Protein AF-A0A0D2NBQ8-F1 (afdb_monomer)

Solvent-accessible surface area (backbone atoms only — not comparable to full-atom values): 12447 Å² total; per-residue (Å²): 107,65,70,57,53,42,52,54,60,69,74,38,93,72,83,54,67,72,59,51,50,56,45,48,51,37,40,42,94,81,50,89,90,50,52,71,66,54,30,51,45,35,39,53,41,46,40,77,38,35,83,78,45,25,66,58,54,43,52,53,51,51,36,49,73,74,60,81,37,71,74,61,50,78,68,48,62,64,65,36,31,51,51,42,37,53,74,47,38,46,75,52,45,54,82,48,44,67,59,50,44,52,34,47,68,38,88,50,64,75,51,16,45,52,32,48,54,47,56,34,53,56,66,44,39,83,96,62,76,83,50,78,78,46,44,67,54,50,54,57,51,58,56,36,60,71,46,93,47,66,69,49,22,51,55,42,51,56,31,51,39,50,27,42,65,74,48,48,82,46,91,58,38,65,62,53,53,51,58,45,59,74,33,60,76,42,90,50,65,68,55,21,52,48,40,50,52,40,54,51,53,38,32,73,74,36,67,87,60,47,58,70,72,58,57,50,53,62,75,77,103

Organism: Gossypium raimondii (NCBI:txid29730)

pLDDT: mean 91.63, std 7.77, range [55.56, 98.56]

Structure (mmCIF, N/CA/C/O backbone):
data_AF-A0A0D2NBQ8-F1
#
_entry.id   AF-A0A0D2NBQ8-F1
#
loop_
_atom_site.group_PDB
_atom_site.id
_atom_site.type_symbol
_atom_site.label_atom_id
_atom_site.label_alt_id
_atom_site.label_comp_id
_atom_site.label_asym_id
_atom_site.label_entity_id
_atom_site.label_seq_id
_atom_site.pdbx_PDB_ins_code
_atom_site.Cartn_x
_atom_site.Cartn_y
_atom_site.Cartn_z
_atom_site.occupancy
_atom_site.B_iso_or_equiv
_atom_site.auth_seq_id
_atom_site.auth_comp_id
_atom_site.auth_asym_id
_atom_site.auth_atom_id
_atom_site.pdbx_PDB_model_num
ATOM 1 N N . MET A 1 1 ? -25.231 -5.922 17.481 1.00 82.75 1 MET A N 1
ATOM 2 C CA . MET A 1 1 ? -23.800 -5.843 17.853 1.00 82.75 1 MET A CA 1
ATOM 3 C C . MET A 1 1 ? -23.140 -4.590 17.298 1.00 82.75 1 MET A C 1
ATOM 5 O O . MET A 1 1 ? -22.766 -3.764 18.110 1.00 82.75 1 MET A O 1
ATOM 9 N N . GLN A 1 2 ? -23.068 -4.392 15.973 1.00 89.62 2 GLN A N 1
ATOM 10 C CA . GLN A 1 2 ? -22.459 -3.192 15.364 1.00 89.62 2 GLN A CA 1
ATOM 11 C C . GLN A 1 2 ? -22.987 -1.870 15.935 1.00 89.62 2 GLN A C 1
ATOM 13 O O . GLN A 1 2 ? -22.213 -1.108 16.495 1.00 89.62 2 GLN A O 1
ATOM 18 N N . THR A 1 3 ? -24.301 -1.645 15.887 1.00 91.81 3 THR A N 1
ATOM 19 C CA . THR A 1 3 ? -24.926 -0.417 16.409 1.00 91.81 3 THR A CA 1
ATOM 20 C C . THR A 1 3 ? -24.600 -0.160 17.879 1.00 91.81 3 THR A C 1
ATOM 22 O O . THR A 1 3 ? -24.327 0.968 18.253 1.00 91.81 3 THR A O 1
ATOM 25 N N . ILE A 1 4 ? -24.586 -1.209 18.708 1.00 91.94 4 ILE A N 1
ATOM 26 C CA . ILE A 1 4 ? -24.287 -1.084 20.141 1.00 91.94 4 ILE A CA 1
ATOM 27 C C . ILE A 1 4 ? -22.839 -0.628 20.335 1.00 91.94 4 ILE A C 1
ATOM 29 O O . ILE A 1 4 ? -22.587 0.286 21.104 1.00 91.94 4 ILE A O 1
ATOM 33 N N . MET A 1 5 ? -21.896 -1.248 19.621 1.00 92.75 5 MET A N 1
ATOM 34 C CA . MET A 1 5 ? -20.477 -0.915 19.724 1.00 92.75 5 MET A CA 1
ATOM 35 C C . MET A 1 5 ? -20.194 0.523 19.280 1.00 92.75 5 MET A C 1
ATOM 37 O O . MET A 1 5 ? -19.466 1.224 19.968 1.00 92.75 5 MET A O 1
ATOM 41 N N . ILE A 1 6 ? -20.801 0.965 18.176 1.00 93.19 6 ILE A N 1
ATOM 42 C CA . ILE A 1 6 ? -20.661 2.338 17.672 1.00 93.19 6 ILE A CA 1
ATOM 43 C C . ILE A 1 6 ? -21.195 3.341 18.692 1.00 93.19 6 ILE A C 1
ATOM 45 O O . ILE A 1 6 ? -20.472 4.248 19.075 1.00 93.19 6 ILE A O 1
ATOM 49 N N . VAL A 1 7 ? -22.416 3.134 19.198 1.00 93.50 7 VAL A N 1
ATOM 50 C CA . VAL A 1 7 ? -23.009 4.028 20.205 1.00 93.50 7 VAL A CA 1
ATOM 51 C C . VAL A 1 7 ? -22.138 4.098 21.459 1.00 93.50 7 VAL A C 1
ATOM 53 O O . VAL A 1 7 ? -21.904 5.178 21.978 1.00 93.50 7 VAL A O 1
ATOM 56 N N . VAL A 1 8 ? -21.604 2.969 21.933 1.00 92.12 8 VAL A N 1
ATOM 57 C CA . VAL A 1 8 ? -20.706 2.972 23.098 1.00 92.12 8 VAL A CA 1
ATOM 58 C C . VAL A 1 8 ? -19.431 3.774 22.826 1.00 92.12 8 VAL A C 1
ATOM 60 O O . VAL A 1 8 ? -18.988 4.497 23.711 1.00 92.12 8 VAL A O 1
ATOM 63 N N . LEU A 1 9 ? -18.836 3.661 21.636 1.00 93.75 9 LEU A N 1
ATOM 64 C CA . LEU A 1 9 ? -17.612 4.390 21.291 1.00 93.75 9 LEU A CA 1
ATOM 65 C C . LEU A 1 9 ? -17.857 5.897 21.133 1.00 93.75 9 LEU A C 1
ATOM 67 O O . LEU A 1 9 ? -17.074 6.679 21.666 1.00 93.75 9 LEU A O 1
ATOM 71 N N . GLU A 1 10 ? -18.938 6.290 20.458 1.00 91.88 10 GLU A N 1
ATOM 72 C CA . GLU A 1 10 ? -19.316 7.698 20.256 1.00 91.88 10 GLU A CA 1
ATOM 73 C C . GLU A 1 10 ? -19.634 8.410 21.574 1.00 91.88 10 GLU A C 1
ATOM 75 O O . GLU A 1 10 ? -19.117 9.493 21.843 1.00 91.88 10 GLU A O 1
ATOM 80 N N . GLU A 1 11 ? -20.435 7.772 22.430 1.00 91.62 11 GLU A N 1
ATOM 81 C CA . GLU A 1 11 ? -20.900 8.366 23.689 1.00 91.62 11 GLU A CA 1
ATOM 82 C C . GLU A 1 11 ? -19.855 8.290 24.817 1.00 91.62 11 GLU A C 1
ATOM 84 O O . GLU A 1 11 ? -20.047 8.864 25.889 1.00 91.62 11 GLU A O 1
ATOM 89 N N . SER A 1 12 ? -18.743 7.573 24.617 1.00 91.38 12 SER A N 1
ATOM 90 C CA . SER A 1 12 ? -17.658 7.524 25.604 1.00 91.38 12 SER A CA 1
ATOM 91 C C . SER A 1 12 ? -16.931 8.864 25.657 1.00 91.38 12 SER A C 1
ATOM 93 O O . SER A 1 12 ? -16.551 9.387 24.618 1.00 91.38 12 SER A O 1
ATOM 95 N N . GLU A 1 13 ? -16.648 9.407 26.843 1.00 88.69 13 GLU A N 1
ATOM 96 C CA . GLU A 1 13 ? -15.812 10.615 26.962 1.00 88.69 13 GLU A CA 1
ATOM 97 C C . GLU A 1 13 ? -14.403 10.348 26.412 1.00 88.69 13 GLU A C 1
ATOM 99 O O . GLU A 1 13 ? -13.981 11.013 25.463 1.00 88.69 13 GLU A O 1
ATOM 104 N N . ASP A 1 14 ? -13.765 9.281 26.903 1.00 89.31 14 ASP A N 1
ATOM 105 C CA . ASP A 1 14 ? -12.454 8.799 26.472 1.00 89.31 14 ASP A CA 1
ATOM 106 C C . ASP A 1 14 ? -12.494 7.301 26.144 1.00 89.31 14 ASP A C 1
ATOM 108 O O . ASP A 1 14 ? -12.994 6.480 26.919 1.00 89.31 14 ASP A O 1
ATOM 112 N N . VAL A 1 15 ? -11.916 6.924 25.001 1.00 91.19 15 VAL A N 1
ATOM 113 C CA . VAL A 1 15 ? -11.773 5.518 24.603 1.00 91.19 15 VAL A CA 1
ATOM 114 C C . VAL A 1 15 ? -10.425 4.999 25.096 1.00 91.19 15 VAL A C 1
ATOM 116 O O . VAL A 1 15 ? -9.375 5.455 24.654 1.00 91.19 15 VAL A O 1
ATOM 119 N N . GLN A 1 16 ? -10.452 4.028 26.008 1.00 90.44 16 GLN A N 1
ATOM 120 C CA . GLN A 1 16 ? -9.239 3.461 26.603 1.00 90.44 16 GLN A CA 1
ATOM 121 C C . GLN A 1 16 ? -8.388 2.684 25.585 1.00 90.44 16 GLN A C 1
ATOM 123 O O . GLN A 1 16 ? -8.921 1.924 24.771 1.00 90.44 16 GLN A O 1
ATOM 128 N N . ASP A 1 17 ? -7.061 2.761 25.727 1.00 89.38 17 ASP A N 1
ATOM 129 C CA . ASP A 1 17 ? -6.098 2.035 24.885 1.00 89.38 17 ASP A CA 1
ATOM 130 C C . ASP A 1 17 ? -6.362 0.528 24.844 1.00 89.38 17 ASP A C 1
ATOM 132 O O . ASP A 1 17 ? -6.315 -0.069 23.775 1.00 89.38 17 ASP A O 1
ATOM 136 N N . CYS A 1 18 ? -6.718 -0.098 25.971 1.00 89.25 18 CYS A N 1
ATOM 137 C CA . CYS A 1 18 ? -7.043 -1.527 26.005 1.00 89.25 18 CYS A CA 1
ATOM 138 C C . CYS A 1 18 ? -8.206 -1.877 25.064 1.00 89.25 18 CYS A C 1
ATOM 140 O O . CYS A 1 18 ? -8.171 -2.900 24.383 1.00 89.25 18 CYS A O 1
ATOM 142 N N . LEU A 1 19 ? -9.233 -1.022 24.997 1.00 91.56 19 LEU A N 1
ATOM 143 C CA . LEU A 1 19 ? -10.363 -1.226 24.096 1.00 91.56 19 LEU A CA 1
ATOM 144 C C . LEU A 1 19 ? -9.940 -1.012 22.640 1.00 91.56 19 LEU A C 1
ATOM 146 O O . LEU A 1 19 ? -10.273 -1.835 21.788 1.00 91.56 19 LEU A O 1
ATOM 150 N N . LEU A 1 20 ? -9.157 0.035 22.358 1.00 93.06 20 LEU A N 1
ATOM 151 C CA . LEU A 1 20 ? -8.586 0.256 21.028 1.00 93.06 20 LEU A CA 1
ATOM 152 C C . LEU A 1 20 ? -7.754 -0.945 20.578 1.00 93.06 20 LEU A C 1
ATOM 154 O O . LEU A 1 20 ? -7.953 -1.438 19.474 1.00 93.06 20 LEU A O 1
ATOM 158 N N . LEU A 1 21 ? -6.883 -1.477 21.434 1.00 92.12 21 LEU A N 1
ATOM 159 C CA . LEU A 1 21 ? -6.054 -2.640 21.127 1.00 92.12 21 LEU A CA 1
ATOM 160 C C . LEU A 1 21 ? -6.897 -3.875 20.822 1.00 92.12 21 LEU A C 1
ATOM 162 O O . LEU A 1 21 ? -6.606 -4.567 19.850 1.00 92.12 21 LEU A O 1
ATOM 166 N N . VAL A 1 22 ? -7.993 -4.112 21.550 1.00 91.75 22 VAL A N 1
ATOM 167 C CA . VAL A 1 22 ? -8.934 -5.197 21.226 1.00 91.75 22 VAL A CA 1
ATOM 168 C C . VAL A 1 22 ? -9.544 -5.001 19.836 1.00 91.75 22 VAL A C 1
ATOM 170 O O . VAL A 1 22 ? -9.545 -5.939 19.037 1.00 91.75 22 VAL A O 1
ATOM 173 N N . ILE A 1 23 ? -10.002 -3.792 19.504 1.00 93.81 23 ILE A N 1
ATOM 174 C CA . ILE A 1 23 ? -10.584 -3.483 18.188 1.00 93.81 23 ILE A CA 1
ATOM 175 C C . ILE A 1 23 ? -9.540 -3.667 17.078 1.00 93.81 23 ILE A C 1
ATOM 177 O O . ILE A 1 23 ? -9.789 -4.365 16.093 1.00 93.81 23 ILE A O 1
ATOM 181 N N . LEU A 1 24 ? -8.346 -3.101 17.253 1.00 94.06 24 LEU A N 1
ATOM 182 C CA . LEU A 1 24 ? -7.241 -3.189 16.298 1.00 94.06 24 LEU A CA 1
ATOM 183 C C . LEU A 1 24 ? -6.716 -4.626 16.164 1.00 94.06 24 LEU A C 1
ATOM 185 O O . LEU A 1 24 ? -6.313 -5.040 15.077 1.00 94.06 24 LEU A O 1
ATOM 189 N N . SER A 1 25 ? -6.777 -5.434 17.225 1.00 91.56 25 SER A N 1
ATOM 190 C CA . SER A 1 25 ? -6.377 -6.845 17.191 1.00 91.56 25 SER A CA 1
ATOM 191 C C . SER A 1 25 ? -7.270 -7.694 16.278 1.00 91.56 25 SER A C 1
ATOM 193 O O . SER A 1 25 ? -6.829 -8.748 15.812 1.00 91.56 25 SER A O 1
ATOM 195 N N . ALA A 1 26 ? -8.481 -7.234 15.954 1.00 92.94 26 ALA A N 1
ATOM 196 C CA . ALA A 1 26 ? -9.341 -7.889 14.975 1.00 92.94 26 ALA A CA 1
ATOM 197 C C . ALA A 1 26 ? -8.923 -7.602 13.517 1.00 92.94 26 ALA A C 1
ATOM 199 O O . ALA A 1 26 ? -9.383 -8.284 12.595 1.00 92.94 26 ALA A O 1
ATOM 200 N N . LEU A 1 27 ? -8.041 -6.624 13.284 1.00 92.81 27 LEU A N 1
ATOM 201 C CA . LEU A 1 27 ? -7.516 -6.314 11.957 1.00 92.81 27 LEU A CA 1
ATOM 202 C C . LEU A 1 27 ? -6.400 -7.289 11.549 1.00 92.81 27 LEU A C 1
ATOM 204 O O . LEU A 1 27 ? -5.649 -7.811 12.381 1.00 92.81 27 LEU A O 1
ATOM 208 N N . GLY A 1 28 ? -6.311 -7.520 10.237 1.00 86.19 28 GLY A N 1
ATOM 209 C CA . GLY A 1 28 ? -5.259 -8.300 9.583 1.00 86.19 28 GLY A CA 1
ATOM 210 C C . GLY A 1 28 ? -5.774 -9.430 8.700 1.00 86.19 28 GLY A C 1
ATOM 211 O O . GLY A 1 28 ? -6.726 -10.130 9.053 1.00 86.19 28 GLY A O 1
ATOM 212 N N . ARG A 1 29 ? -5.134 -9.606 7.543 1.00 85.00 29 ARG A N 1
ATOM 213 C CA . ARG A 1 29 ? -5.521 -10.511 6.450 1.00 85.00 29 ARG A CA 1
ATOM 214 C C . ARG A 1 29 ? -5.378 -11.990 6.814 1.00 85.00 29 ARG A C 1
ATOM 216 O O . ARG A 1 29 ? -6.215 -12.786 6.410 1.00 85.00 29 ARG A O 1
ATOM 223 N N . ASN A 1 30 ? -4.392 -12.344 7.641 1.00 70.75 30 ASN A N 1
ATOM 224 C CA . ASN A 1 30 ? -4.004 -13.741 7.900 1.00 70.75 30 ASN A CA 1
ATOM 225 C C . ASN A 1 30 ? -4.181 -14.196 9.363 1.00 70.75 30 ASN A C 1
ATOM 227 O O . ASN A 1 30 ? -3.525 -15.136 9.809 1.00 70.75 30 ASN A O 1
ATOM 231 N N . LYS A 1 31 ? -5.060 -13.549 10.141 1.00 79.31 31 LYS A N 1
ATOM 232 C CA . LYS A 1 31 ? -5.313 -13.950 11.538 1.00 79.31 31 LYS A CA 1
ATOM 233 C C . LYS A 1 31 ? -6.259 -15.150 11.628 1.00 79.31 31 LYS A C 1
ATOM 235 O O . LYS A 1 31 ? -7.469 -14.993 11.480 1.00 79.31 31 LYS A O 1
ATOM 240 N N . SER A 1 32 ? -5.705 -16.322 11.948 1.00 74.06 32 SER A N 1
ATOM 241 C CA . SER A 1 32 ? -6.438 -17.590 12.119 1.00 74.06 32 SER A CA 1
ATOM 242 C C . SER A 1 32 ? -7.440 -17.586 13.283 1.00 74.06 32 SER A C 1
ATOM 244 O O . SER A 1 32 ? -8.415 -18.330 13.247 1.00 74.06 32 SER A O 1
ATOM 246 N N . GLY A 1 33 ? -7.239 -16.730 14.291 1.00 80.88 33 GLY A N 1
ATOM 247 C CA . GLY A 1 33 ? -8.127 -16.599 15.454 1.00 80.88 33 GLY A CA 1
ATOM 248 C C . GLY A 1 33 ? -9.276 -15.595 15.299 1.00 80.88 33 GLY A C 1
ATOM 249 O O . GLY A 1 33 ? -10.090 -15.472 16.210 1.00 80.88 33 GLY A O 1
ATOM 250 N N . VAL A 1 34 ? -9.359 -14.863 14.180 1.00 87.19 34 VAL A N 1
ATOM 251 C CA . VAL A 1 34 ? -10.352 -13.792 13.992 1.00 87.19 34 VAL A CA 1
ATOM 252 C C . VAL A 1 34 ? -11.272 -14.114 12.822 1.00 87.19 34 VAL A C 1
ATOM 254 O O . VAL A 1 34 ? -10.844 -14.209 11.669 1.00 87.19 34 VAL A O 1
ATOM 257 N N . THR A 1 35 ? -12.569 -14.238 13.112 1.00 91.69 35 THR A N 1
ATOM 258 C CA . THR A 1 35 ? -13.586 -14.500 12.087 1.00 91.69 35 THR A CA 1
ATOM 259 C C . THR A 1 35 ? -13.751 -13.307 11.145 1.00 91.69 35 THR A C 1
ATOM 261 O O . THR A 1 35 ? -13.561 -12.150 11.526 1.00 91.69 35 THR A O 1
ATOM 264 N N . GLN A 1 36 ? -14.188 -13.564 9.909 1.00 91.19 36 GLN A N 1
ATOM 265 C CA . GLN A 1 36 ? -14.470 -12.487 8.954 1.00 91.19 36 GLN A CA 1
ATOM 266 C C . GLN A 1 36 ? -15.568 -11.533 9.449 1.00 91.19 36 GLN A C 1
ATOM 268 O O . GLN A 1 36 ? -15.524 -10.341 9.153 1.00 91.19 36 GLN A O 1
ATOM 273 N N . ALA A 1 37 ? -16.531 -12.036 10.228 1.00 92.31 37 ALA A N 1
ATOM 274 C CA . ALA A 1 37 ? -17.567 -11.214 10.844 1.00 92.31 37 ALA A CA 1
ATOM 275 C C . ALA A 1 37 ? -16.988 -10.255 11.898 1.00 92.31 37 ALA A C 1
ATOM 277 O O . ALA A 1 37 ? -17.337 -9.078 11.890 1.00 92.31 37 ALA A O 1
ATOM 278 N N . ALA A 1 38 ? -16.069 -10.726 12.751 1.00 93.19 38 ALA A N 1
ATOM 279 C CA . ALA A 1 38 ? -15.393 -9.884 13.739 1.00 93.19 38 ALA A CA 1
ATOM 280 C C . ALA A 1 38 ? -14.530 -8.804 13.071 1.00 93.19 38 ALA A C 1
ATOM 282 O O . ALA A 1 38 ? -14.593 -7.640 13.456 1.00 93.19 38 ALA A O 1
ATOM 283 N N . ARG A 1 39 ? -13.796 -9.166 12.011 1.00 93.88 39 ARG A N 1
ATOM 284 C CA . ARG A 1 39 ? -13.003 -8.214 11.221 1.00 93.88 39 ARG A CA 1
ATOM 285 C C . ARG A 1 39 ? -13.877 -7.128 10.592 1.00 93.88 39 ARG A C 1
ATOM 287 O O . ARG A 1 39 ? -13.576 -5.950 10.733 1.00 93.88 39 ARG A O 1
ATOM 294 N N . ARG A 1 40 ? -14.987 -7.511 9.949 1.00 93.88 40 ARG A N 1
ATOM 295 C CA . ARG A 1 40 ? -15.952 -6.556 9.372 1.00 93.88 40 ARG A CA 1
ATOM 296 C C . ARG A 1 40 ? -16.570 -5.650 10.435 1.00 93.88 40 ARG A C 1
ATOM 298 O O . ARG A 1 40 ? -16.700 -4.458 10.201 1.00 93.88 40 ARG A O 1
ATOM 305 N N . LEU A 1 41 ? -16.918 -6.200 11.597 1.00 95.38 41 LEU A N 1
ATOM 306 C CA . LEU A 1 41 ? -17.439 -5.422 12.719 1.00 95.38 41 LEU A CA 1
ATOM 307 C C . LEU A 1 41 ? -16.428 -4.364 13.187 1.00 95.38 41 LEU A C 1
ATOM 309 O O . LEU A 1 41 ? -16.809 -3.209 13.345 1.00 95.38 41 LEU A O 1
ATOM 313 N N . ALA A 1 42 ? -15.158 -4.742 13.358 1.00 95.88 42 ALA A N 1
ATOM 314 C CA . ALA A 1 42 ? -14.099 -3.816 13.753 1.00 95.88 42 ALA A CA 1
ATOM 315 C C . ALA A 1 42 ? -13.862 -2.727 12.697 1.00 95.88 42 ALA A C 1
ATOM 317 O O . ALA A 1 42 ? -13.819 -1.553 13.042 1.00 95.88 42 ALA A O 1
ATOM 318 N N . MET A 1 43 ? -13.780 -3.095 11.413 1.00 95.50 43 MET A N 1
ATOM 319 C CA . MET A 1 43 ? -13.621 -2.130 10.316 1.00 95.50 43 MET A CA 1
ATOM 320 C C . MET A 1 43 ? -14.786 -1.137 10.256 1.00 95.50 43 MET A C 1
ATOM 322 O O . MET A 1 43 ? -14.553 0.062 10.157 1.00 95.50 43 MET A O 1
ATOM 326 N N . ASN A 1 44 ? -16.026 -1.617 10.384 1.00 96.06 44 ASN A N 1
ATOM 327 C CA . ASN A 1 44 ? -17.207 -0.755 10.385 1.00 96.06 44 ASN A CA 1
ATOM 328 C C . ASN A 1 44 ? -17.250 0.176 11.605 1.00 96.06 44 ASN A C 1
ATOM 330 O O . ASN A 1 44 ? -17.697 1.310 11.485 1.00 96.06 44 ASN A O 1
ATOM 334 N N . ALA A 1 45 ? -16.820 -0.296 12.779 1.00 96.25 45 ALA A N 1
ATOM 335 C CA . ALA A 1 45 ? -16.741 0.544 13.971 1.00 96.25 45 ALA A CA 1
ATOM 336 C C . ALA A 1 45 ? -15.658 1.625 13.828 1.00 96.25 45 ALA A C 1
ATOM 338 O O . ALA A 1 45 ? -15.893 2.766 14.204 1.00 96.25 45 ALA A O 1
ATOM 339 N N . ILE A 1 46 ? -14.499 1.289 13.248 1.00 97.12 46 ILE A N 1
ATOM 340 C CA . ILE A 1 46 ? -13.422 2.257 12.991 1.00 97.12 46 ILE A CA 1
ATOM 341 C C . ILE A 1 46 ? -13.856 3.319 11.981 1.00 97.12 46 ILE A C 1
ATOM 343 O O . ILE A 1 46 ? -13.587 4.494 12.194 1.00 97.12 46 ILE A O 1
ATOM 347 N N . ASP A 1 47 ? -14.513 2.910 10.896 1.00 96.19 47 ASP A N 1
ATOM 348 C CA . ASP A 1 47 ? -15.017 3.824 9.867 1.00 96.19 47 ASP A CA 1
ATOM 349 C C . ASP A 1 47 ? -16.037 4.816 10.450 1.00 96.19 47 ASP A C 1
ATOM 351 O O . ASP A 1 47 ? -15.851 6.032 10.370 1.00 96.19 47 ASP A O 1
ATOM 355 N N . GLN A 1 48 ? -17.060 4.302 11.144 1.00 96.69 48 GLN A N 1
ATOM 356 C CA . GLN A 1 48 ? -18.135 5.140 11.683 1.00 96.69 48 GLN A CA 1
ATOM 357 C C . GLN A 1 48 ? -17.712 6.012 12.867 1.00 96.69 48 GLN A C 1
ATOM 359 O O . GLN A 1 48 ? -18.289 7.078 13.037 1.00 96.69 48 GLN A O 1
ATOM 364 N N . CYS A 1 49 ? -16.701 5.597 13.635 1.00 95.88 49 CYS A N 1
ATOM 365 C CA . CYS A 1 49 ? -16.181 6.347 14.781 1.00 95.88 49 CYS A CA 1
ATOM 366 C C . CYS A 1 49 ? -14.806 6.970 14.508 1.00 95.88 49 CYS A C 1
ATOM 368 O O . CYS A 1 49 ? -14.005 7.155 15.427 1.00 95.88 49 CYS A O 1
ATOM 370 N N . SER A 1 50 ? -14.482 7.245 13.243 1.00 94.50 50 SER A N 1
ATOM 371 C CA . SER A 1 50 ? -13.115 7.607 12.856 1.00 94.50 50 SER A CA 1
ATOM 372 C C . SER A 1 50 ? -12.596 8.863 13.560 1.00 94.50 50 SER A C 1
ATOM 374 O O . SER A 1 50 ? -11.477 8.837 14.067 1.00 94.50 50 SER A O 1
ATOM 376 N N . GLU A 1 51 ? -13.416 9.909 13.689 1.00 93.19 51 GLU A N 1
ATOM 377 C CA . GLU A 1 51 ? -13.054 11.148 14.395 1.00 93.19 51 GLU A CA 1
ATOM 378 C C . GLU A 1 51 ? -12.736 10.895 15.876 1.00 93.19 51 GLU A C 1
ATOM 380 O O . GLU A 1 51 ? -11.749 11.405 16.410 1.00 93.19 51 GLU A O 1
ATOM 385 N N . LYS A 1 52 ? -13.541 10.053 16.534 1.00 94.44 52 LYS A N 1
ATOM 386 C CA . LYS A 1 52 ? -13.388 9.719 17.953 1.00 94.44 52 LYS A CA 1
ATOM 387 C C . LYS A 1 52 ? -12.147 8.868 18.219 1.00 94.44 52 LYS A C 1
ATOM 389 O O . LYS A 1 52 ? -11.475 9.046 19.234 1.00 94.44 52 LYS A O 1
ATOM 394 N N . LEU A 1 53 ? -11.844 7.933 17.317 1.00 95.19 53 LEU A N 1
ATOM 395 C CA . LEU A 1 53 ? -10.766 6.958 17.494 1.00 95.19 53 LEU A CA 1
ATOM 396 C C . LEU A 1 53 ? -9.416 7.432 16.938 1.00 95.19 53 LEU A C 1
ATOM 398 O O . LEU A 1 53 ? -8.386 6.857 17.298 1.00 95.19 53 LEU A O 1
ATOM 402 N N . GLU A 1 54 ? -9.393 8.464 16.086 1.00 94.56 54 GLU A N 1
ATOM 403 C CA . GLU A 1 54 ? -8.191 8.902 15.365 1.00 94.56 54 GLU A CA 1
ATOM 404 C C . GLU A 1 54 ? -7.007 9.153 16.304 1.00 94.56 54 GLU A C 1
ATOM 406 O O . GLU A 1 54 ? -5.915 8.622 16.085 1.00 94.56 54 GLU A O 1
ATOM 411 N N . ALA A 1 55 ? -7.216 9.941 17.363 1.00 93.62 55 ALA A N 1
ATOM 412 C CA . ALA A 1 55 ? -6.143 10.350 18.263 1.00 93.62 55 ALA A CA 1
ATOM 413 C C . ALA A 1 55 ? -5.483 9.150 18.964 1.00 93.62 55 ALA A C 1
ATOM 415 O O . ALA A 1 55 ? -4.253 9.042 18.958 1.00 93.62 55 ALA A O 1
ATOM 416 N N . GLY A 1 56 ? -6.289 8.232 19.507 1.00 93.62 56 GLY A N 1
ATOM 417 C CA . GLY A 1 56 ? -5.799 7.043 20.207 1.00 93.62 56 GLY A CA 1
ATOM 418 C C . GLY A 1 56 ? -5.128 6.044 19.263 1.00 93.62 56 GLY A C 1
ATOM 419 O O . GLY A 1 56 ? -4.008 5.601 19.517 1.00 93.62 56 GLY A O 1
ATOM 420 N N . ILE A 1 57 ? -5.742 5.758 18.107 1.00 94.81 57 ILE A N 1
ATOM 421 C CA . ILE A 1 57 ? -5.155 4.865 17.093 1.00 94.81 57 ILE A CA 1
ATOM 422 C C . ILE A 1 57 ? -3.808 5.411 16.609 1.00 94.81 57 ILE A C 1
ATOM 424 O O . ILE A 1 57 ? -2.826 4.670 16.522 1.00 94.81 57 ILE A O 1
ATOM 428 N N . LYS A 1 58 ? -3.733 6.717 16.332 1.00 93.12 58 LYS A N 1
ATOM 429 C CA . LYS A 1 58 ? -2.489 7.383 15.942 1.00 93.12 58 LYS A CA 1
ATOM 430 C C . LYS A 1 58 ? -1.414 7.233 17.019 1.00 93.12 58 LYS A C 1
ATOM 432 O O . LYS A 1 58 ? -0.279 6.894 16.684 1.00 93.12 58 LYS A O 1
ATOM 437 N N . GLN A 1 59 ? -1.739 7.504 18.284 1.00 91.88 59 GLN A N 1
ATOM 438 C CA . GLN A 1 59 ? -0.784 7.395 19.393 1.00 91.88 59 GLN A CA 1
ATOM 439 C C . GLN A 1 59 ? -0.239 5.969 19.528 1.00 91.8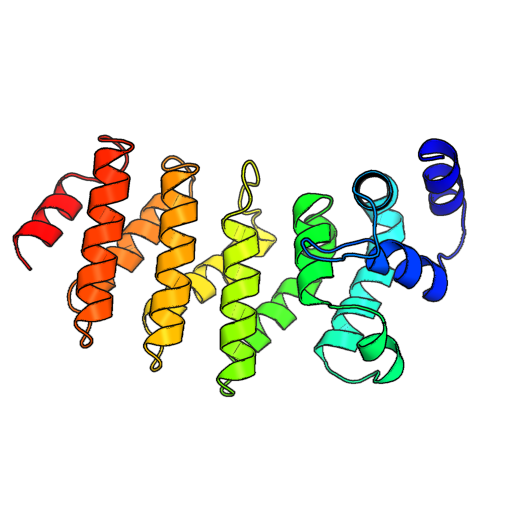8 59 GLN A C 1
ATOM 441 O O . GLN A 1 59 ? 0.980 5.789 19.582 1.00 91.88 59 GLN A O 1
ATOM 446 N N . ILE A 1 60 ? -1.119 4.965 19.480 1.00 92.25 60 ILE A N 1
ATOM 447 C CA . ILE A 1 60 ? -0.744 3.546 19.517 1.00 92.25 60 ILE A CA 1
ATOM 448 C C . ILE A 1 60 ? 0.197 3.204 18.355 1.00 92.25 60 ILE A C 1
ATOM 450 O O . ILE A 1 60 ? 1.273 2.646 18.573 1.00 92.25 60 ILE A O 1
ATOM 454 N N . LEU A 1 61 ? -0.165 3.571 17.121 1.00 93.00 61 LEU A N 1
ATOM 455 C CA . LEU A 1 61 ? 0.645 3.265 15.939 1.00 93.00 61 LEU A CA 1
ATOM 456 C C . LEU A 1 61 ? 2.026 3.916 16.001 1.00 93.00 61 LEU A C 1
ATOM 458 O O . LEU A 1 61 ? 3.023 3.238 15.763 1.00 93.00 61 LEU A O 1
ATOM 462 N N . ILE A 1 62 ? 2.105 5.197 16.363 1.00 91.00 62 ILE A N 1
ATOM 463 C CA . ILE A 1 62 ? 3.385 5.900 16.509 1.00 91.00 62 ILE A CA 1
ATOM 464 C C . ILE A 1 62 ? 4.247 5.216 17.575 1.00 91.00 62 ILE A C 1
ATOM 466 O O . ILE A 1 62 ? 5.414 4.928 17.318 1.00 91.00 62 ILE A O 1
ATOM 470 N N . SER A 1 63 ? 3.670 4.891 18.733 1.00 89.44 63 SER A N 1
ATOM 471 C CA . SER A 1 63 ? 4.379 4.230 19.832 1.00 89.44 63 SER A CA 1
ATOM 472 C C . SER A 1 63 ? 4.973 2.877 19.412 1.00 89.44 63 SER A C 1
ATOM 474 O O . SER A 1 63 ? 6.160 2.611 19.628 1.00 89.44 63 SER A O 1
ATOM 476 N N . VAL A 1 64 ? 4.185 2.042 18.724 1.00 88.31 64 VAL A N 1
ATOM 477 C CA . VAL A 1 64 ? 4.639 0.732 18.225 1.00 88.31 64 VAL A CA 1
ATOM 478 C C . VAL A 1 64 ? 5.685 0.883 17.117 1.00 88.31 64 VAL A C 1
ATOM 480 O O . VAL A 1 64 ? 6.650 0.115 17.060 1.00 88.31 64 VAL A O 1
ATOM 483 N N . MET A 1 65 ? 5.532 1.877 16.238 1.00 87.62 65 MET A N 1
ATOM 484 C CA . MET A 1 65 ? 6.449 2.114 15.123 1.00 87.62 65 MET A CA 1
ATOM 485 C C . MET A 1 65 ? 7.808 2.664 15.563 1.00 87.62 65 MET A C 1
ATOM 487 O O . MET A 1 65 ? 8.810 2.273 14.950 1.00 87.62 65 MET A O 1
ATOM 491 N N . SER A 1 66 ? 7.843 3.522 16.587 1.00 84.12 66 SER A N 1
ATOM 492 C CA . SER A 1 66 ? 9.068 4.070 17.189 1.00 84.12 66 SER A CA 1
ATOM 493 C C . SER A 1 66 ? 9.806 3.048 18.057 1.00 84.12 66 SER A C 1
ATOM 495 O O . SER A 1 66 ? 11.018 3.134 18.212 1.00 84.12 66 SER A O 1
ATOM 497 N N . GLY A 1 67 ? 9.102 2.028 18.561 1.00 76.06 67 GLY A N 1
ATOM 498 C CA . GLY A 1 67 ? 9.687 0.998 19.422 1.00 76.06 67 GLY A CA 1
ATOM 499 C C . GLY A 1 67 ? 9.764 1.392 20.899 1.00 76.06 67 GLY A C 1
ATOM 500 O O . GLY A 1 67 ? 10.369 0.658 21.677 1.00 76.06 67 GLY A O 1
ATOM 501 N N . ASP A 1 68 ? 9.114 2.493 21.281 1.00 66.31 68 ASP A N 1
ATOM 502 C CA . ASP A 1 68 ? 9.142 3.052 22.637 1.00 66.31 68 ASP A CA 1
ATOM 503 C C . ASP A 1 68 ? 8.346 2.211 23.649 1.00 66.31 68 ASP A C 1
ATOM 505 O O . ASP A 1 68 ? 8.520 2.368 24.854 1.00 66.31 68 ASP A O 1
ATOM 509 N N . ASN A 1 69 ? 7.482 1.298 23.184 1.00 63.69 69 ASN A N 1
ATOM 510 C CA . ASN A 1 69 ? 6.565 0.566 24.056 1.00 63.69 69 ASN A CA 1
ATOM 511 C C . ASN A 1 69 ? 6.517 -0.937 23.735 1.00 63.69 69 ASN A C 1
ATOM 513 O O . ASN A 1 69 ? 5.748 -1.410 22.893 1.00 63.69 69 ASN A O 1
ATOM 517 N N . GLN A 1 70 ? 7.384 -1.703 24.409 1.00 58.59 70 GLN A N 1
ATOM 518 C CA . GLN A 1 70 ? 7.583 -3.136 24.147 1.00 58.59 70 GLN A CA 1
ATOM 519 C C . GLN A 1 70 ? 6.342 -3.994 24.448 1.00 58.59 70 GLN A C 1
ATOM 521 O O . GLN A 1 70 ? 6.151 -5.007 23.781 1.00 58.59 70 GLN A O 1
ATOM 526 N N . LEU A 1 71 ? 5.488 -3.577 25.393 1.00 55.56 71 LEU A N 1
ATOM 527 C CA . LEU A 1 71 ? 4.274 -4.309 25.788 1.00 55.56 71 LEU A CA 1
ATOM 528 C C . LEU A 1 71 ? 3.191 -4.284 24.697 1.00 55.56 71 LEU A C 1
ATOM 530 O O . LEU A 1 71 ? 2.593 -5.310 24.391 1.00 55.56 71 LEU A O 1
ATOM 534 N N . ILE A 1 72 ? 2.990 -3.138 24.039 1.00 59.84 72 ILE A N 1
ATOM 535 C CA . ILE A 1 72 ? 1.998 -3.003 22.956 1.00 59.84 72 ILE A CA 1
ATOM 536 C C . ILE A 1 72 ? 2.464 -3.750 21.695 1.00 59.84 72 ILE A C 1
ATOM 538 O O . ILE A 1 72 ? 1.666 -4.322 20.951 1.00 59.84 72 ILE A O 1
ATOM 542 N N . LYS A 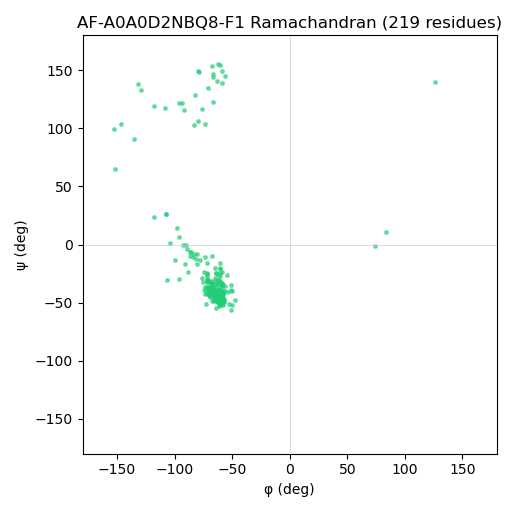1 73 ? 3.783 -3.807 21.470 1.00 59.44 73 LYS A N 1
ATOM 543 C CA . LYS A 1 73 ? 4.391 -4.472 20.310 1.00 59.44 73 LYS A CA 1
ATOM 544 C C . LYS A 1 73 ? 4.105 -5.981 20.249 1.00 59.44 73 LYS A C 1
ATOM 546 O O . LYS A 1 73 ? 4.128 -6.539 19.156 1.00 59.44 73 LYS A O 1
ATOM 551 N N . SER A 1 74 ? 3.844 -6.639 21.383 1.00 61.03 74 SER A N 1
ATOM 552 C CA . SER A 1 74 ? 3.476 -8.063 21.412 1.00 61.03 74 SER A CA 1
ATOM 553 C C . SER A 1 74 ? 2.007 -8.343 21.091 1.00 61.03 74 SER A C 1
ATOM 555 O O . SER A 1 74 ? 1.678 -9.484 20.777 1.00 61.03 74 SER A O 1
ATOM 557 N N . GLU A 1 75 ? 1.126 -7.341 21.148 1.00 70.56 75 GLU A N 1
ATOM 558 C CA . GLU A 1 75 ? -0.322 -7.557 21.016 1.00 70.56 75 GLU A CA 1
ATOM 559 C C . GLU A 1 75 ? -0.846 -7.325 19.596 1.00 70.56 75 GLU A C 1
ATOM 561 O O . GLU A 1 75 ? -1.809 -7.973 19.171 1.00 70.56 75 GLU A O 1
ATOM 566 N N . ILE A 1 76 ? -0.211 -6.430 18.831 1.00 83.06 76 ILE A N 1
ATOM 567 C CA . ILE A 1 76 ? -0.672 -6.072 17.488 1.00 83.06 76 ILE A CA 1
ATOM 568 C C . ILE A 1 76 ? 0.447 -6.099 16.445 1.00 83.06 76 ILE A C 1
ATOM 570 O O . ILE A 1 76 ? 1.552 -5.598 16.650 1.00 83.06 76 ILE A O 1
ATOM 574 N N . ASP A 1 77 ? 0.119 -6.634 15.269 1.00 89.44 77 ASP A N 1
ATOM 575 C CA . ASP A 1 77 ? 0.921 -6.447 14.065 1.00 89.44 77 ASP A CA 1
ATOM 576 C C . ASP A 1 77 ? 0.531 -5.112 13.423 1.00 89.44 77 ASP A C 1
ATOM 578 O O . ASP A 1 77 ? -0.520 -4.992 12.788 1.00 89.44 77 ASP A O 1
ATOM 582 N N . TYR A 1 78 ? 1.371 -4.092 13.607 1.00 91.62 78 TYR A N 1
ATOM 583 C CA . TYR A 1 78 ? 1.081 -2.753 13.101 1.00 91.62 78 TYR A CA 1
ATOM 584 C C . TYR A 1 78 ? 1.017 -2.684 11.567 1.00 91.62 78 TYR A C 1
ATOM 586 O O . TYR A 1 78 ? 0.345 -1.796 11.052 1.00 91.62 78 TYR A O 1
ATOM 594 N N . HIS A 1 79 ? 1.662 -3.595 10.822 1.00 93.69 79 HIS A N 1
ATOM 595 C CA . HIS A 1 79 ? 1.543 -3.623 9.354 1.00 93.69 79 HIS A CA 1
ATOM 596 C C . HIS A 1 79 ? 0.118 -3.980 8.955 1.00 93.69 79 HIS A C 1
ATOM 598 O O . HIS A 1 79 ? -0.515 -3.292 8.157 1.00 93.69 79 HIS A O 1
ATOM 604 N N . GLU A 1 80 ? -0.412 -5.026 9.576 1.00 93.44 80 GLU A N 1
ATOM 605 C CA . GLU A 1 80 ? -1.761 -5.510 9.317 1.00 93.44 80 GLU A CA 1
ATOM 606 C C . GLU A 1 80 ? -2.841 -4.559 9.851 1.00 93.44 80 GLU A C 1
ATOM 608 O O . GLU A 1 80 ? -3.895 -4.407 9.229 1.00 93.44 80 GLU A O 1
ATOM 613 N N . VAL A 1 81 ? -2.565 -3.861 10.957 1.00 94.94 81 VAL A N 1
ATOM 614 C CA . VAL A 1 81 ? -3.428 -2.786 11.463 1.00 94.94 81 VAL A CA 1
ATOM 615 C C . VAL A 1 81 ? -3.459 -1.602 10.496 1.00 94.94 81 VAL A C 1
ATOM 617 O O . VAL A 1 81 ? -4.546 -1.154 10.140 1.00 94.94 81 VAL A O 1
ATOM 620 N N . ILE A 1 82 ? -2.304 -1.121 10.020 1.00 95.75 82 ILE A N 1
ATOM 621 C CA . ILE A 1 82 ? -2.235 -0.018 9.047 1.00 95.75 82 ILE A CA 1
ATOM 622 C C . ILE A 1 82 ? -2.960 -0.396 7.755 1.00 95.75 82 ILE A C 1
ATOM 624 O O . ILE A 1 82 ? -3.742 0.404 7.251 1.00 95.75 82 ILE A O 1
ATOM 628 N N . TYR A 1 83 ? -2.769 -1.616 7.249 1.00 95.25 83 TYR A N 1
ATOM 629 C CA . TYR A 1 83 ? -3.507 -2.102 6.082 1.00 95.25 83 TYR A CA 1
ATOM 630 C C . TYR A 1 83 ? -5.027 -2.099 6.318 1.00 95.25 83 TYR A C 1
ATOM 632 O O . TYR A 1 83 ? -5.789 -1.621 5.479 1.00 95.25 83 TYR A O 1
ATOM 640 N N . GLY A 1 84 ? -5.475 -2.599 7.476 1.00 94.62 84 GLY A N 1
ATOM 641 C CA . GLY A 1 84 ? -6.893 -2.626 7.838 1.00 94.62 84 GLY A CA 1
ATOM 642 C C . GLY A 1 84 ? -7.510 -1.231 7.946 1.00 94.62 84 GLY A C 1
ATOM 643 O O . GLY A 1 84 ? -8.586 -1.003 7.398 1.00 94.62 84 GLY A O 1
ATOM 644 N N . ILE A 1 85 ? -6.812 -0.293 8.592 1.00 95.44 85 ILE A N 1
ATOM 645 C CA . ILE A 1 85 ? -7.271 1.096 8.724 1.00 95.44 85 ILE A CA 1
ATOM 646 C C . ILE A 1 85 ? -7.265 1.793 7.365 1.00 95.44 85 ILE A C 1
ATOM 648 O O . ILE A 1 85 ? -8.218 2.490 7.055 1.00 95.44 85 ILE A O 1
ATOM 652 N N . TYR A 1 86 ? -6.250 1.589 6.524 1.00 95.12 86 TYR A N 1
ATOM 653 C CA . TYR A 1 86 ? -6.223 2.187 5.186 1.00 95.12 86 TYR A CA 1
ATOM 654 C C . TYR A 1 86 ? -7.437 1.769 4.347 1.00 95.12 86 TYR A C 1
ATOM 656 O O . TYR A 1 86 ? -7.969 2.571 3.587 1.00 95.12 86 TYR A O 1
ATOM 664 N N . HIS A 1 87 ? -7.908 0.532 4.523 1.00 92.44 87 HIS A N 1
ATOM 665 C CA . HIS A 1 87 ? -9.091 0.031 3.834 1.00 92.44 87 HIS A CA 1
ATOM 666 C C . HIS A 1 87 ? -10.400 0.672 4.322 1.00 92.44 87 HIS A C 1
ATOM 668 O O . HIS A 1 87 ? -11.307 0.851 3.512 1.00 92.44 87 HIS A O 1
ATOM 674 N N . CYS A 1 88 ? -10.563 0.941 5.621 1.00 93.50 88 CYS A N 1
ATOM 675 C CA . CYS A 1 88 ? -11.850 1.404 6.163 1.00 93.50 88 CYS A CA 1
ATOM 676 C C . CYS A 1 88 ? -11.889 2.887 6.546 1.00 93.50 88 CYS A C 1
ATOM 678 O O . CYS A 1 88 ? -12.945 3.483 6.453 1.00 93.50 88 CYS A O 1
ATOM 680 N N . ALA A 1 89 ? -10.772 3.483 6.959 1.00 94.06 89 ALA A N 1
ATOM 681 C CA . ALA A 1 89 ? -10.679 4.866 7.424 1.00 94.06 89 ALA A CA 1
ATOM 682 C C . ALA A 1 89 ? -9.271 5.460 7.161 1.00 94.06 89 ALA A C 1
ATOM 684 O O . ALA A 1 89 ? -8.532 5.766 8.107 1.00 94.06 89 ALA A O 1
ATOM 685 N N . PRO A 1 90 ? -8.848 5.625 5.890 1.00 93.00 90 PRO A N 1
ATOM 686 C CA . PRO A 1 90 ? -7.497 6.080 5.543 1.00 93.00 90 PRO A CA 1
ATOM 687 C C . PRO A 1 90 ? -7.130 7.462 6.114 1.00 93.00 90 PRO A C 1
ATOM 689 O O . PRO A 1 90 ? -5.948 7.738 6.324 1.00 93.00 90 PRO A O 1
ATOM 692 N N . GLN A 1 91 ? -8.113 8.314 6.420 1.00 91.19 91 GLN A N 1
ATOM 693 C CA . GLN A 1 91 ? -7.926 9.634 7.032 1.00 91.19 91 GLN A CA 1
ATOM 694 C C . GLN A 1 91 ? -7.165 9.577 8.367 1.00 91.19 91 GLN A C 1
ATOM 696 O O . GLN A 1 91 ? -6.293 10.419 8.610 1.00 91.19 91 GLN A O 1
ATOM 701 N N . ILE A 1 92 ? -7.394 8.525 9.166 1.00 94.12 92 ILE A N 1
ATOM 702 C CA . ILE A 1 92 ? -6.756 8.318 10.478 1.00 94.12 92 ILE A CA 1
ATOM 703 C C . ILE A 1 92 ? -5.230 8.191 10.341 1.00 94.12 92 ILE A C 1
ATOM 705 O O . ILE A 1 92 ? -4.458 8.567 11.225 1.00 94.12 92 ILE A O 1
ATOM 709 N N . LEU A 1 93 ? -4.762 7.671 9.206 1.00 94.44 93 LEU A N 1
ATOM 710 C CA . LEU A 1 93 ? -3.352 7.375 8.969 1.00 94.44 93 LEU A CA 1
ATOM 711 C C . LEU A 1 93 ? -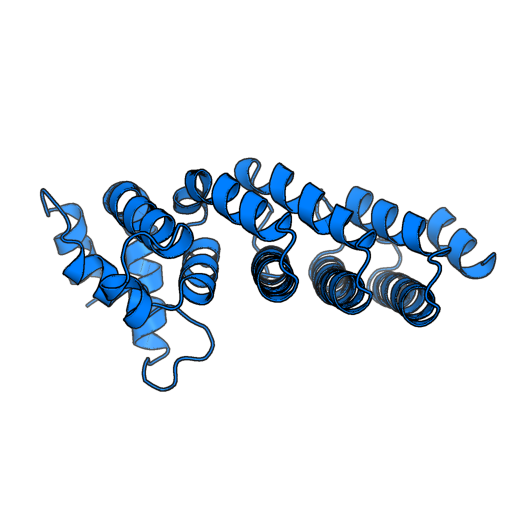2.551 8.570 8.446 1.00 94.44 93 LEU A C 1
ATOM 713 O O . LEU A 1 93 ? -1.326 8.471 8.358 1.00 94.44 93 LEU A O 1
ATOM 717 N N . SER A 1 94 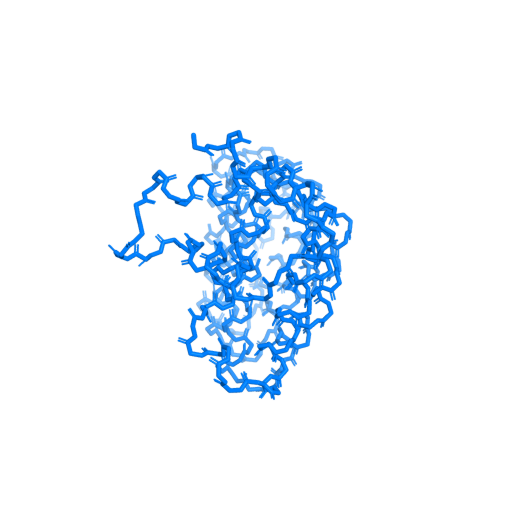? -3.186 9.703 8.137 1.00 91.12 94 SER A N 1
ATOM 718 C CA . SER A 1 94 ? -2.517 10.887 7.571 1.00 91.12 94 SER A CA 1
ATOM 719 C C . SER A 1 94 ? -1.286 11.326 8.380 1.00 91.12 94 SER A C 1
ATOM 721 O O . SER A 1 94 ? -0.241 11.664 7.824 1.00 91.12 94 SER A O 1
ATOM 723 N N . ARG A 1 95 ? -1.365 11.253 9.714 1.00 89.69 95 ARG A N 1
ATOM 724 C CA . ARG A 1 95 ? -0.268 11.607 10.632 1.00 89.69 95 ARG A CA 1
ATOM 725 C C . ARG A 1 95 ? 0.739 10.481 10.874 1.00 89.69 95 ARG A C 1
ATOM 727 O O . ARG A 1 95 ? 1.789 10.735 11.458 1.00 89.69 95 ARG A O 1
ATOM 734 N N . VAL A 1 96 ? 0.436 9.264 10.431 1.00 92.75 96 VAL A N 1
ATOM 735 C CA . VAL A 1 96 ? 1.323 8.092 10.498 1.00 92.75 96 VAL A CA 1
ATOM 736 C C . VAL A 1 96 ? 2.220 8.014 9.255 1.00 92.75 96 VAL A C 1
ATOM 738 O O . VAL A 1 96 ? 3.327 7.479 9.331 1.00 92.75 96 VAL A O 1
ATOM 741 N N . VAL A 1 97 ? 1.803 8.619 8.133 1.00 94.12 97 VAL A N 1
ATOM 742 C CA . VAL A 1 97 ? 2.555 8.643 6.863 1.00 94.12 97 VAL A CA 1
ATOM 743 C C . VAL A 1 97 ? 4.035 9.026 7.033 1.00 94.12 97 VAL A C 1
ATOM 745 O O . VAL A 1 97 ? 4.871 8.277 6.532 1.00 94.12 97 VAL A O 1
ATOM 748 N N . PRO A 1 98 ? 4.425 10.086 7.775 1.00 93.50 98 PRO A N 1
ATOM 749 C CA . PRO A 1 98 ? 5.844 10.420 7.946 1.00 93.50 98 PRO A CA 1
ATOM 750 C C . PRO A 1 98 ? 6.679 9.293 8.575 1.00 93.50 98 PRO A C 1
ATOM 752 O O . PRO A 1 98 ? 7.829 9.086 8.189 1.00 93.50 98 PRO A O 1
ATOM 755 N N . TYR A 1 99 ? 6.100 8.517 9.498 1.00 93.56 99 TYR A N 1
ATOM 756 C CA . TYR A 1 99 ? 6.769 7.373 10.124 1.00 93.56 99 TYR A CA 1
ATOM 757 C C . TYR A 1 99 ? 6.909 6.198 9.151 1.00 93.56 99 TYR A C 1
ATOM 759 O O . TYR A 1 99 ? 7.926 5.502 9.164 1.00 93.56 99 TYR A O 1
ATOM 767 N N . LEU A 1 100 ? 5.911 5.983 8.286 1.00 95.00 100 LEU A N 1
ATOM 768 C CA . LEU A 1 100 ? 5.995 4.995 7.207 1.00 95.00 100 LEU A CA 1
ATOM 769 C C . LEU A 1 100 ? 7.074 5.381 6.195 1.00 95.00 100 LEU A C 1
ATOM 771 O O . LEU A 1 100 ? 7.893 4.534 5.844 1.00 95.00 100 LEU A O 1
ATOM 775 N N . THR A 1 101 ? 7.138 6.654 5.802 1.00 95.81 101 THR A N 1
ATOM 776 C CA . THR A 1 101 ? 8.198 7.179 4.932 1.00 95.81 101 THR A CA 1
ATOM 777 C C . THR A 1 101 ? 9.576 6.983 5.565 1.00 95.81 101 THR A C 1
ATOM 779 O O . THR A 1 101 ? 10.490 6.507 4.900 1.00 95.81 101 THR A O 1
ATOM 782 N N . GLY A 1 102 ? 9.727 7.254 6.866 1.00 95.25 102 GLY A N 1
ATOM 783 C CA . GLY A 1 102 ? 10.978 6.993 7.584 1.00 95.25 102 GLY A CA 1
ATOM 784 C C . GLY A 1 102 ? 11.410 5.522 7.530 1.00 95.25 102 GLY A C 1
ATOM 785 O O . GLY A 1 102 ? 12.581 5.234 7.297 1.00 95.25 102 GLY A O 1
ATOM 786 N N . LYS A 1 103 ? 10.472 4.574 7.677 1.00 95.00 103 LYS A N 1
ATOM 787 C CA . LYS A 1 103 ? 10.769 3.136 7.533 1.00 95.00 103 LYS A CA 1
ATOM 788 C C . LYS A 1 103 ? 11.082 2.744 6.088 1.00 95.00 103 LYS A C 1
ATOM 790 O O . LYS A 1 103 ? 11.961 1.916 5.879 1.00 95.00 103 LYS A O 1
ATOM 795 N N . LEU A 1 104 ? 10.395 3.336 5.111 1.00 96.62 104 LEU A N 1
ATOM 796 C CA . LEU A 1 104 ? 10.622 3.115 3.679 1.00 96.62 104 LEU A CA 1
ATOM 797 C C . LEU A 1 104 ? 12.029 3.548 3.239 1.00 96.62 104 LEU A C 1
ATOM 799 O O . LEU A 1 104 ? 12.618 2.928 2.359 1.00 96.62 104 LEU A O 1
ATOM 803 N N . LEU A 1 105 ? 12.564 4.592 3.871 1.00 96.06 105 LEU A N 1
ATOM 804 C CA . LEU A 1 105 ? 13.888 5.154 3.598 1.00 96.06 105 LEU A CA 1
ATOM 805 C C . LEU A 1 105 ? 14.981 4.636 4.547 1.00 96.06 105 LEU A C 1
ATOM 807 O O . LEU A 1 105 ? 16.101 5.138 4.516 1.00 96.06 105 LEU A O 1
ATOM 811 N N . ALA A 1 106 ? 14.675 3.657 5.403 1.00 95.44 106 ALA A N 1
ATOM 812 C CA . ALA A 1 106 ? 15.630 3.143 6.375 1.00 95.44 106 ALA A CA 1
ATOM 813 C C . ALA A 1 106 ? 16.811 2.422 5.700 1.00 95.44 106 ALA A C 1
ATOM 815 O O . ALA A 1 106 ? 16.645 1.721 4.703 1.00 95.44 106 ALA A O 1
ATOM 816 N N . ASP A 1 107 ? 17.999 2.512 6.304 1.00 93.12 107 ASP A N 1
ATOM 817 C CA . ASP A 1 107 ? 19.195 1.810 5.813 1.00 93.12 107 ASP A CA 1
ATOM 818 C C . ASP A 1 107 ? 19.148 0.295 6.047 1.00 93.12 107 ASP A C 1
ATOM 820 O O . ASP A 1 107 ? 19.808 -0.478 5.344 1.00 93.12 107 ASP A O 1
ATOM 824 N N . GLN A 1 108 ? 18.385 -0.138 7.054 1.00 94.44 108 GLN A N 1
ATOM 825 C CA . GLN A 1 108 ? 18.235 -1.546 7.397 1.00 94.44 108 GLN A CA 1
ATOM 826 C C . GLN A 1 108 ? 17.307 -2.251 6.407 1.0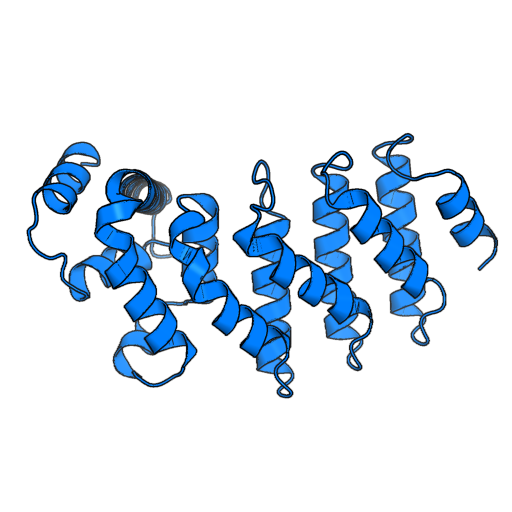0 94.44 108 GLN A C 1
ATOM 828 O O . GLN A 1 108 ? 16.105 -1.980 6.383 1.00 94.44 108 GLN A O 1
ATOM 833 N N . LEU A 1 109 ? 17.864 -3.221 5.674 1.00 94.06 109 LEU A N 1
ATOM 834 C CA . LEU A 1 109 ? 17.171 -3.974 4.625 1.00 94.06 109 LEU A CA 1
ATOM 835 C C . LEU A 1 109 ? 15.822 -4.546 5.083 1.00 94.06 109 LEU A C 1
ATOM 837 O O . LEU A 1 109 ? 14.790 -4.300 4.467 1.00 94.06 109 LEU A O 1
ATOM 841 N N . ASP A 1 110 ? 15.802 -5.263 6.205 1.00 94.56 110 ASP A N 1
ATOM 842 C CA . ASP A 1 110 ? 14.569 -5.867 6.726 1.00 94.56 110 ASP A CA 1
ATOM 843 C C . ASP A 1 110 ? 13.503 -4.818 7.104 1.00 94.56 110 ASP A C 1
ATOM 845 O O . ASP A 1 110 ? 12.297 -5.046 6.984 1.00 94.56 110 ASP A O 1
ATOM 849 N N . THR A 1 111 ? 13.926 -3.627 7.532 1.00 92.88 111 THR A N 1
ATOM 850 C CA . THR A 1 111 ? 13.005 -2.534 7.866 1.00 92.88 111 THR A CA 1
ATOM 851 C C . THR A 1 111 ? 12.399 -1.928 6.607 1.00 92.88 111 THR A C 1
ATOM 853 O O . THR A 1 111 ? 11.169 -1.849 6.519 1.00 92.88 111 THR A O 1
ATOM 856 N N . HIS A 1 112 ? 13.219 -1.551 5.620 1.00 94.81 112 HIS A N 1
ATOM 857 C CA . HIS A 1 112 ? 12.680 -0.938 4.410 1.00 94.81 112 HIS A CA 1
ATOM 858 C C . HIS A 1 112 ? 11.925 -1.924 3.520 1.00 94.81 112 HIS A C 1
ATOM 860 O O . HIS A 1 112 ? 10.925 -1.543 2.924 1.00 94.81 112 HIS A O 1
ATOM 866 N N . LEU A 1 113 ? 12.290 -3.211 3.495 1.00 96.88 113 LEU A N 1
ATOM 867 C CA . LEU A 1 113 ? 11.646 -4.194 2.622 1.00 96.88 113 LEU A CA 1
ATOM 868 C C . LEU A 1 113 ? 10.240 -4.501 3.135 1.00 96.88 113 LEU A C 1
ATOM 870 O O . LEU A 1 113 ? 9.287 -4.576 2.361 1.00 96.88 113 LEU A O 1
ATOM 874 N N . ARG A 1 114 ? 10.082 -4.600 4.460 1.00 95.50 114 ARG A N 1
ATOM 875 C CA . ARG A 1 114 ? 8.759 -4.686 5.086 1.00 95.50 114 ARG A CA 1
ATOM 876 C C . ARG A 1 114 ? 7.932 -3.429 4.827 1.00 95.50 114 ARG A C 1
ATOM 878 O O . ARG A 1 114 ? 6.747 -3.547 4.534 1.00 95.50 114 ARG A O 1
ATOM 885 N N . ALA A 1 115 ? 8.535 -2.241 4.896 1.00 96.75 115 ALA A N 1
ATOM 886 C CA . ALA A 1 115 ? 7.837 -0.997 4.576 1.00 96.75 115 ALA A CA 1
ATOM 887 C C . ALA A 1 115 ? 7.385 -0.943 3.106 1.00 96.75 115 ALA A C 1
ATOM 889 O O . ALA A 1 115 ? 6.240 -0.587 2.850 1.00 96.75 115 ALA A O 1
ATOM 890 N N . VAL A 1 116 ? 8.226 -1.368 2.157 1.00 98.25 116 VAL A N 1
ATOM 891 C CA . VAL A 1 116 ? 7.883 -1.490 0.728 1.00 98.25 116 VAL A CA 1
ATOM 892 C C . VAL A 1 116 ? 6.687 -2.415 0.528 1.00 98.25 116 VAL A C 1
ATOM 894 O O . VAL A 1 116 ? 5.737 -2.034 -0.149 1.00 98.25 116 VAL A O 1
ATOM 897 N N . ARG A 1 117 ? 6.684 -3.593 1.163 1.00 97.50 117 ARG A N 1
ATOM 898 C CA . ARG A 1 117 ? 5.564 -4.546 1.077 1.00 97.50 117 ARG A CA 1
ATOM 899 C C . ARG A 1 117 ? 4.264 -3.978 1.644 1.00 97.50 117 ARG A C 1
ATOM 901 O O . ARG A 1 117 ? 3.210 -4.145 1.035 1.00 97.50 117 ARG A O 1
ATOM 908 N N . LEU A 1 118 ? 4.326 -3.296 2.788 1.00 96.94 118 LEU A N 1
ATOM 909 C CA . LEU A 1 118 ? 3.156 -2.650 3.382 1.00 96.94 118 LEU A CA 1
ATOM 910 C C . LEU A 1 118 ? 2.621 -1.537 2.486 1.00 96.94 118 LEU A C 1
ATOM 912 O O . LEU A 1 118 ? 1.452 -1.564 2.124 1.00 96.94 118 LEU A O 1
ATOM 916 N N . VAL A 1 119 ? 3.475 -0.584 2.110 1.00 97.19 119 VAL A N 1
ATOM 917 C CA . VAL A 1 119 ? 3.096 0.580 1.300 1.00 97.19 119 VAL A CA 1
ATOM 918 C C . VAL A 1 119 ? 2.567 0.139 -0.068 1.00 97.19 119 VAL A C 1
ATOM 920 O O . VAL A 1 119 ? 1.509 0.598 -0.489 1.00 97.19 119 VAL A O 1
ATOM 923 N N . GLY A 1 120 ? 3.223 -0.828 -0.716 1.00 97.06 120 GLY A N 1
ATOM 924 C CA . GLY A 1 120 ? 2.722 -1.447 -1.941 1.00 97.06 120 GLY A CA 1
ATOM 925 C C . GLY A 1 120 ? 1.360 -2.124 -1.747 1.00 97.06 120 GLY A C 1
ATOM 926 O O . GLY A 1 120 ? 0.470 -1.971 -2.583 1.00 97.06 120 GLY A O 1
ATOM 927 N N . SER A 1 121 ? 1.149 -2.824 -0.625 1.00 95.81 121 SER A N 1
ATOM 928 C CA . SER A 1 121 ? -0.158 -3.413 -0.292 1.00 95.81 121 SER A CA 1
ATOM 929 C C . SER A 1 121 ? -1.258 -2.354 -0.148 1.00 95.81 121 SER A C 1
ATOM 931 O O . SER A 1 121 ? -2.394 -2.620 -0.525 1.00 95.81 121 SER A O 1
ATOM 933 N N . LEU A 1 122 ? -0.949 -1.154 0.361 1.00 95.25 122 LEU A N 1
ATOM 934 C CA . LEU A 1 122 ? -1.938 -0.069 0.451 1.00 95.25 122 LEU A CA 1
ATOM 935 C C . LEU A 1 122 ? -2.403 0.360 -0.946 1.00 95.25 122 LEU A C 1
ATOM 937 O O . LEU A 1 122 ? -3.595 0.476 -1.204 1.00 95.25 122 LEU A O 1
ATOM 941 N N . PHE A 1 123 ? -1.466 0.542 -1.876 1.00 93.88 123 PHE A N 1
ATOM 942 C CA . PHE A 1 123 ? -1.765 1.081 -3.208 1.00 93.88 123 PHE A CA 1
ATOM 943 C C . PHE A 1 123 ? -2.315 0.069 -4.207 1.00 93.88 123 PHE A C 1
ATOM 945 O O . PHE A 1 123 ? -2.820 0.469 -5.255 1.00 93.88 123 PHE A O 1
ATOM 952 N N . THR A 1 124 ? -2.228 -1.217 -3.875 1.00 93.44 124 THR A N 1
ATOM 953 C CA . THR A 1 124 ? -2.849 -2.316 -4.625 1.00 93.44 124 THR A CA 1
ATOM 954 C C . THR A 1 124 ? -4.259 -2.635 -4.137 1.00 93.44 124 THR A C 1
ATOM 956 O O . THR A 1 124 ? -4.910 -3.518 -4.694 1.00 93.44 124 THR A O 1
ATOM 959 N N . LEU A 1 125 ? -4.754 -1.927 -3.114 1.00 90.12 125 LEU A N 1
ATOM 960 C CA . LEU A 1 125 ? -6.101 -2.128 -2.608 1.00 90.12 125 LEU A CA 1
ATOM 961 C C . LEU A 1 125 ? -7.146 -1.702 -3.664 1.00 90.12 125 LEU A C 1
ATOM 963 O O . LEU A 1 125 ? -7.147 -0.540 -4.081 1.00 90.12 125 LEU A O 1
ATOM 967 N N . PRO A 1 126 ? -8.061 -2.598 -4.084 1.00 80.62 126 PRO A N 1
ATOM 968 C CA . PRO A 1 126 ? -9.062 -2.273 -5.096 1.00 80.62 126 PRO A CA 1
ATOM 969 C C . PRO A 1 126 ? -10.018 -1.168 -4.637 1.00 80.62 126 PRO A C 1
ATOM 971 O O . PRO A 1 126 ? -10.467 -1.166 -3.493 1.00 80.62 126 PRO A O 1
ATOM 974 N N . GLY A 1 127 ? -10.379 -0.260 -5.547 1.00 75.44 127 GLY A N 1
ATOM 975 C CA . GLY A 1 127 ? -11.390 0.778 -5.303 1.00 75.44 127 GLY A CA 1
ATOM 976 C C . GLY A 1 127 ? -10.952 1.931 -4.393 1.00 75.44 127 GLY A C 1
ATOM 977 O O . GLY A 1 127 ? -11.733 2.856 -4.182 1.00 75.44 127 GLY A O 1
ATOM 978 N N . ALA A 1 128 ? -9.721 1.916 -3.875 1.00 72.44 128 ALA A N 1
ATOM 979 C CA . ALA A 1 128 ? -9.156 3.029 -3.123 1.00 72.44 128 ALA A CA 1
ATOM 980 C C . ALA A 1 128 ? -8.363 3.943 -4.066 1.00 72.44 128 ALA A C 1
ATOM 982 O O . ALA A 1 128 ? -7.407 3.502 -4.700 1.00 72.44 128 ALA A O 1
ATOM 983 N N . ASN A 1 129 ? -8.715 5.226 -4.148 1.00 80.38 129 ASN A N 1
ATOM 984 C CA . ASN A 1 129 ? -7.845 6.229 -4.769 1.00 80.38 129 ASN A CA 1
ATOM 985 C C . ASN A 1 129 ? -6.737 6.631 -3.792 1.00 80.38 129 ASN A C 1
ATOM 987 O O . ASN A 1 129 ? -6.950 6.640 -2.578 1.00 80.38 129 ASN A O 1
ATOM 991 N N . ILE A 1 130 ? -5.556 6.987 -4.304 1.00 88.38 130 ILE A N 1
ATOM 992 C CA . ILE A 1 130 ? -4.496 7.520 -3.446 1.00 88.38 130 ILE A CA 1
ATOM 993 C C . ILE A 1 130 ? -4.892 8.943 -3.055 1.00 88.38 130 ILE A C 1
ATOM 995 O O . ILE A 1 130 ? -4.815 9.875 -3.849 1.00 88.38 130 ILE A O 1
ATOM 999 N N . CYS A 1 131 ? -5.358 9.121 -1.820 1.00 87.69 131 CYS A N 1
ATOM 1000 C CA . CYS A 1 131 ? -5.673 10.451 -1.309 1.00 87.69 131 CYS A CA 1
ATOM 1001 C C . CYS A 1 131 ? -4.413 11.331 -1.257 1.00 87.69 131 CYS A C 1
ATOM 1003 O O . CYS A 1 131 ? -3.300 10.832 -1.088 1.00 87.69 131 CYS A O 1
ATOM 1005 N N . GLU A 1 132 ? -4.597 12.653 -1.302 1.00 90.38 132 GLU A N 1
ATOM 1006 C CA . GLU A 1 132 ? -3.510 13.645 -1.330 1.00 90.38 132 GLU A CA 1
ATOM 1007 C C . GLU A 1 132 ? -2.460 13.430 -0.225 1.00 90.38 132 GLU A C 1
ATOM 1009 O O . GLU A 1 132 ? -1.260 13.489 -0.485 1.00 90.38 132 GLU A O 1
ATOM 1014 N N . ALA A 1 133 ? -2.896 13.071 0.988 1.00 91.50 133 ALA A N 1
ATOM 1015 C CA . ALA A 1 133 ? -2.007 12.786 2.118 1.00 91.50 133 ALA A CA 1
ATOM 1016 C C . ALA A 1 133 ? -1.033 11.613 1.873 1.00 91.50 133 ALA A C 1
ATOM 1018 O O . ALA A 1 133 ? 0.026 11.548 2.497 1.00 91.50 133 ALA A O 1
ATOM 1019 N N . PHE A 1 134 ? -1.378 10.688 0.974 1.00 94.81 134 PHE A N 1
ATOM 1020 C CA . PHE A 1 134 ? -0.583 9.507 0.636 1.00 94.81 134 PHE A CA 1
ATOM 1021 C C . PHE A 1 134 ? 0.232 9.663 -0.649 1.00 94.81 134 PHE A C 1
ATOM 1023 O O . PHE A 1 134 ? 1.146 8.871 -0.886 1.00 94.81 134 PHE A O 1
ATOM 1030 N N . LEU A 1 135 ? -0.038 10.687 -1.462 1.00 94.44 135 LEU A N 1
ATOM 1031 C CA . LEU A 1 135 ? 0.692 10.904 -2.707 1.00 94.44 135 LEU A CA 1
ATOM 1032 C C . LEU A 1 135 ? 2.214 11.065 -2.489 1.00 94.44 135 LEU A C 1
ATOM 1034 O O . LEU A 1 135 ? 2.979 10.442 -3.226 1.00 94.44 135 LEU A O 1
ATOM 1038 N N . PRO A 1 136 ? 2.708 11.793 -1.463 1.00 95.81 136 PRO A N 1
ATOM 1039 C CA . PRO A 1 136 ? 4.149 11.897 -1.227 1.00 95.81 136 PRO A CA 1
ATOM 1040 C C . PRO A 1 136 ? 4.824 10.547 -0.949 1.00 95.81 136 PRO A C 1
ATOM 1042 O O . PRO A 1 136 ? 5.879 10.258 -1.510 1.00 95.81 136 PRO A O 1
ATOM 1045 N N . ILE A 1 137 ? 4.212 9.695 -0.117 1.00 97.38 137 ILE A N 1
ATOM 1046 C CA . ILE A 1 137 ? 4.769 8.368 0.187 1.00 97.38 137 ILE A CA 1
ATOM 1047 C C . ILE A 1 137 ? 4.640 7.410 -1.006 1.00 97.38 137 ILE A C 1
ATOM 1049 O O . ILE A 1 137 ? 5.520 6.575 -1.200 1.00 97.38 137 ILE A O 1
ATOM 1053 N N . PHE A 1 138 ? 3.619 7.567 -1.854 1.00 97.12 138 PHE A N 1
ATOM 1054 C CA . PHE A 1 138 ? 3.534 6.853 -3.131 1.00 97.12 138 PHE A CA 1
ATOM 1055 C C . PHE A 1 138 ? 4.720 7.174 -4.050 1.00 97.12 138 PHE A C 1
ATOM 1057 O O . PHE A 1 138 ? 5.344 6.270 -4.603 1.00 97.12 138 PHE A O 1
ATOM 1064 N N . LEU A 1 139 ? 5.095 8.450 -4.164 1.00 97.00 139 LEU A N 1
ATOM 1065 C CA . LEU A 1 139 ? 6.253 8.849 -4.965 1.00 97.00 139 LEU A CA 1
ATOM 1066 C C . LEU A 1 139 ? 7.568 8.308 -4.386 1.00 97.00 139 LEU A C 1
ATOM 1068 O O . LEU A 1 139 ? 8.422 7.845 -5.140 1.00 97.00 139 LEU A O 1
ATOM 1072 N N . GLU A 1 140 ? 7.733 8.310 -3.060 1.00 98.19 140 GLU A N 1
ATOM 1073 C CA . GLU A 1 140 ? 8.897 7.677 -2.421 1.00 98.19 140 GLU A CA 1
ATOM 1074 C C . GLU A 1 140 ? 8.931 6.158 -2.623 1.00 98.19 140 GLU A C 1
ATOM 1076 O O . GLU A 1 140 ? 10.009 5.581 -2.790 1.00 98.19 140 GLU A O 1
ATOM 1081 N N . PHE A 1 141 ? 7.763 5.515 -2.668 1.00 98.50 141 PHE A N 1
ATOM 1082 C CA . PHE A 1 141 ? 7.632 4.100 -2.991 1.00 98.50 141 PHE A CA 1
ATOM 1083 C C . PHE A 1 141 ? 8.080 3.807 -4.426 1.00 98.50 141 PHE A C 1
ATOM 1085 O O . PHE A 1 141 ? 8.900 2.914 -4.621 1.00 98.50 141 PHE A O 1
ATOM 1092 N N . LEU A 1 142 ? 7.655 4.595 -5.420 1.00 98.38 142 LEU A N 1
ATOM 1093 C CA . LEU A 1 142 ? 8.130 4.432 -6.801 1.00 98.38 142 LEU A CA 1
ATOM 1094 C C . LEU A 1 142 ? 9.647 4.634 -6.922 1.00 98.38 142 LEU A C 1
ATOM 1096 O O . LEU 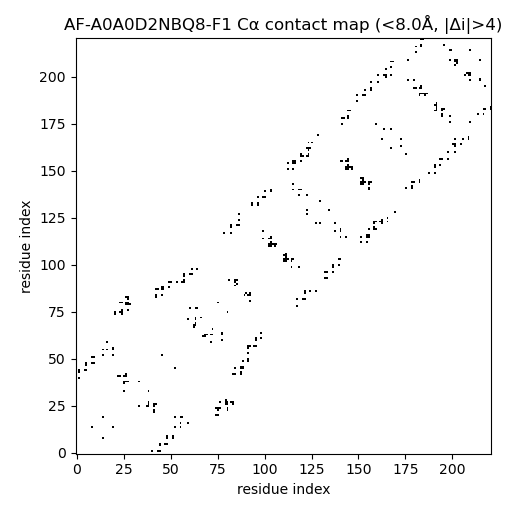A 1 142 ? 10.312 3.880 -7.630 1.00 98.38 142 LEU A O 1
ATOM 1100 N N . LYS A 1 143 ? 10.231 5.584 -6.179 1.00 98.06 143 LYS A N 1
ATOM 1101 C CA . LYS A 1 143 ? 11.693 5.780 -6.143 1.00 98.06 143 LYS A CA 1
ATOM 1102 C C . LYS A 1 143 ? 12.451 4.554 -5.627 1.00 98.06 143 LYS A C 1
ATOM 1104 O O . LYS A 1 143 ? 13.633 4.414 -5.924 1.00 98.06 143 LYS A O 1
ATOM 1109 N N . ARG A 1 144 ? 11.806 3.628 -4.905 1.00 98.25 144 ARG A N 1
ATOM 1110 C CA . ARG A 1 144 ? 12.436 2.356 -4.507 1.00 98.25 144 ARG A CA 1
ATOM 1111 C C . ARG A 1 144 ? 12.721 1.425 -5.695 1.00 98.25 144 ARG A C 1
ATOM 1113 O O . ARG A 1 144 ? 13.486 0.481 -5.542 1.00 98.25 144 ARG A O 1
ATOM 1120 N N . LEU A 1 145 ? 12.231 1.719 -6.904 1.00 98.31 145 LEU A N 1
ATOM 1121 C CA . LEU A 1 145 ? 12.708 1.069 -8.134 1.00 98.31 145 LEU A CA 1
ATOM 1122 C C . LEU A 1 145 ? 14.206 1.308 -8.397 1.00 98.31 145 LEU A C 1
ATOM 1124 O O . LEU A 1 145 ? 14.837 0.536 -9.116 1.00 98.31 145 LEU A O 1
ATOM 1128 N N . THR A 1 146 ? 14.800 2.349 -7.806 1.00 97.25 146 THR A N 1
ATOM 1129 C CA . THR A 1 146 ? 16.240 2.626 -7.894 1.00 97.25 146 THR A CA 1
ATOM 1130 C C . THR A 1 146 ? 17.016 2.126 -6.672 1.00 97.25 146 THR A C 1
ATOM 1132 O O . THR A 1 146 ? 18.151 2.558 -6.469 1.00 97.25 146 THR A O 1
ATOM 1135 N N . ASP A 1 147 ? 16.421 1.279 -5.824 1.00 97.94 147 ASP A N 1
ATOM 1136 C CA . ASP A 1 147 ? 17.095 0.774 -4.624 1.00 97.94 147 ASP A CA 1
ATOM 1137 C C . ASP A 1 147 ? 18.362 -0.018 -4.985 1.00 97.94 147 ASP A C 1
ATOM 1139 O O . ASP A 1 147 ? 18.491 -0.563 -6.076 1.00 97.94 147 ASP A O 1
ATOM 1143 N N . ARG A 1 148 ? 19.330 -0.099 -4.077 1.00 95.94 148 ARG A N 1
ATOM 1144 C CA . ARG A 1 148 ? 20.545 -0.893 -4.306 1.00 95.94 148 ARG A CA 1
ATOM 1145 C C . ARG A 1 148 ? 20.274 -2.398 -4.255 1.00 95.94 148 ARG A C 1
ATOM 1147 O O . ARG A 1 148 ? 21.045 -3.167 -4.819 1.00 95.94 148 ARG A O 1
ATOM 1154 N N . VAL A 1 149 ? 19.213 -2.819 -3.564 1.00 97.25 149 VAL A N 1
ATOM 1155 C CA . VAL A 1 149 ? 18.863 -4.232 -3.397 1.00 97.25 149 VAL A CA 1
ATOM 1156 C C . VAL A 1 149 ? 17.828 -4.642 -4.440 1.00 97.25 149 VAL A C 1
ATOM 1158 O O . VAL A 1 149 ? 16.730 -4.091 -4.492 1.00 97.25 149 VAL A O 1
ATOM 1161 N N . VAL A 1 150 ? 18.161 -5.647 -5.251 1.00 97.88 150 VAL A N 1
ATOM 1162 C CA . VAL A 1 150 ? 17.293 -6.156 -6.329 1.00 97.88 150 VAL A CA 1
ATOM 1163 C C . VAL A 1 150 ? 15.940 -6.622 -5.790 1.00 97.88 150 VAL A C 1
ATOM 1165 O O . VAL A 1 150 ? 14.911 -6.244 -6.341 1.00 97.88 150 VAL A O 1
ATOM 1168 N N . ASP A 1 151 ? 15.917 -7.336 -4.662 1.00 97.69 151 ASP A N 1
ATOM 1169 C CA . ASP A 1 151 ? 14.675 -7.816 -4.039 1.00 97.69 151 ASP A CA 1
ATOM 1170 C C . ASP A 1 151 ? 13.704 -6.683 -3.679 1.00 97.69 151 ASP A C 1
ATOM 1172 O O . ASP A 1 151 ? 12.486 -6.847 -3.770 1.00 97.69 151 ASP A O 1
ATOM 1176 N N . VAL A 1 152 ? 14.227 -5.510 -3.304 1.00 98.25 152 VAL A N 1
ATOM 1177 C CA . VAL A 1 152 ? 13.404 -4.323 -3.044 1.00 98.25 152 VAL A CA 1
ATOM 1178 C C . VAL A 1 152 ? 12.773 -3.834 -4.344 1.00 98.25 152 VAL A C 1
ATOM 1180 O O . VAL A 1 152 ? 11.557 -3.644 -4.388 1.00 98.25 152 VAL A O 1
ATOM 1183 N N . LYS A 1 153 ? 13.563 -3.700 -5.417 1.00 98.50 153 LYS A N 1
ATOM 1184 C CA . LYS A 1 153 ? 13.055 -3.302 -6.740 1.00 98.50 153 LYS A CA 1
ATOM 1185 C C . LYS A 1 153 ? 11.983 -4.268 -7.242 1.00 98.50 153 LYS A C 1
ATOM 1187 O O . LYS A 1 153 ? 10.924 -3.830 -7.682 1.00 98.50 153 LYS A O 1
ATOM 1192 N N . MET A 1 154 ? 12.233 -5.573 -7.127 1.00 98.50 154 MET A N 1
ATOM 1193 C CA . MET A 1 154 ? 11.296 -6.622 -7.538 1.00 98.50 154 MET A CA 1
ATOM 1194 C C . MET A 1 154 ? 9.991 -6.549 -6.745 1.00 98.50 154 MET A C 1
ATOM 1196 O O . MET A 1 154 ? 8.913 -6.624 -7.332 1.00 98.50 154 MET A O 1
ATOM 1200 N N . SER A 1 155 ? 10.073 -6.304 -5.433 1.00 98.44 155 SER A N 1
ATOM 1201 C CA . SER A 1 155 ? 8.885 -6.091 -4.607 1.00 98.44 155 SER A CA 1
ATOM 1202 C C . SER A 1 155 ? 8.086 -4.864 -5.057 1.00 98.44 155 SER A C 1
ATOM 1204 O O . SER A 1 155 ? 6.861 -4.910 -5.031 1.00 98.44 155 SER A O 1
ATOM 1206 N N . VAL A 1 156 ? 8.730 -3.771 -5.475 1.00 98.56 156 VAL A N 1
ATOM 1207 C CA . VAL A 1 156 ? 8.018 -2.589 -5.995 1.00 98.56 156 VAL A CA 1
ATOM 1208 C C . VAL A 1 156 ? 7.341 -2.908 -7.329 1.00 98.56 156 VAL A C 1
ATOM 1210 O O . VAL A 1 156 ? 6.164 -2.592 -7.497 1.00 98.56 156 VAL A O 1
ATOM 1213 N N . LEU A 1 157 ? 8.047 -3.579 -8.248 1.00 98.56 157 LEU A N 1
ATOM 1214 C CA . LEU A 1 157 ? 7.522 -3.980 -9.559 1.00 98.56 157 LEU A CA 1
ATOM 1215 C C . LEU A 1 157 ? 6.285 -4.876 -9.445 1.00 98.56 157 LEU A C 1
ATOM 1217 O O . LEU A 1 157 ? 5.323 -4.677 -10.186 1.00 98.56 157 LEU A O 1
ATOM 1221 N N . GLU A 1 158 ? 6.282 -5.816 -8.499 1.00 98.25 158 GLU A N 1
ATOM 1222 C CA . GLU A 1 158 ? 5.131 -6.681 -8.223 1.00 98.25 158 GLU A CA 1
ATOM 1223 C C . GLU A 1 158 ? 3.874 -5.863 -7.883 1.00 98.25 158 GLU A C 1
ATOM 1225 O O . GLU A 1 158 ? 2.820 -6.045 -8.493 1.00 98.25 158 GLU A O 1
ATOM 1230 N N . HIS A 1 159 ? 3.986 -4.901 -6.965 1.00 98.00 159 HIS A N 1
ATOM 1231 C CA . HIS A 1 159 ? 2.841 -4.084 -6.554 1.00 98.00 159 HIS A CA 1
ATOM 1232 C C . HIS A 1 159 ? 2.440 -3.060 -7.623 1.00 98.00 159 HIS A C 1
ATOM 1234 O O . HIS A 1 159 ? 1.251 -2.824 -7.826 1.00 98.00 159 HIS A O 1
ATOM 1240 N N . VAL A 1 160 ? 3.403 -2.477 -8.344 1.00 96.38 160 VAL A N 1
ATOM 1241 C CA . VAL A 1 160 ? 3.130 -1.579 -9.477 1.00 96.38 160 VAL A CA 1
ATOM 1242 C C . VAL A 1 160 ? 2.330 -2.301 -10.561 1.00 96.38 160 VAL A C 1
ATOM 1244 O O . VAL A 1 160 ? 1.344 -1.755 -11.056 1.00 96.38 160 VAL A O 1
ATOM 1247 N N . LYS A 1 161 ? 2.700 -3.545 -10.883 1.00 96.75 161 LYS A N 1
ATOM 1248 C CA . LYS A 1 161 ? 1.951 -4.386 -11.821 1.00 96.75 161 LYS A CA 1
ATOM 1249 C C . LYS A 1 161 ? 0.509 -4.579 -11.365 1.00 96.75 161 LYS A C 1
ATOM 1251 O O . LYS A 1 161 ? -0.408 -4.314 -12.135 1.00 96.75 161 LYS A O 1
ATOM 1256 N N . ILE A 1 162 ? 0.304 -5.002 -10.116 1.00 95.56 162 ILE A N 1
ATOM 1257 C CA . ILE A 1 162 ? -1.042 -5.221 -9.561 1.00 95.56 162 ILE A CA 1
ATOM 1258 C C . ILE A 1 162 ? -1.864 -3.926 -9.607 1.00 95.56 162 ILE A C 1
ATOM 1260 O O . ILE A 1 162 ? -3.029 -3.955 -9.996 1.00 95.56 162 ILE A O 1
ATOM 1264 N N . CYS A 1 163 ? -1.258 -2.791 -9.257 1.00 93.00 163 CYS A N 1
ATOM 1265 C CA . CYS A 1 163 ? -1.904 -1.483 -9.285 1.00 93.00 163 CYS A CA 1
ATOM 1266 C C . CYS A 1 163 ? -2.384 -1.107 -10.697 1.00 93.00 163 CYS A C 1
ATOM 1268 O O . CYS A 1 163 ? -3.553 -0.771 -10.870 1.00 93.00 163 CYS A O 1
ATOM 1270 N N . LEU A 1 164 ? -1.505 -1.193 -11.702 1.00 93.50 164 LEU A N 1
ATOM 1271 C CA . LEU A 1 164 ? -1.831 -0.839 -13.089 1.00 93.50 164 LEU A CA 1
ATOM 1272 C C . LEU A 1 164 ? -2.847 -1.795 -13.724 1.00 93.50 164 LEU A C 1
ATOM 1274 O O . LEU A 1 164 ? -3.686 -1.357 -14.503 1.00 93.50 164 LEU A O 1
ATOM 1278 N N . LEU A 1 165 ? -2.790 -3.088 -13.390 1.00 93.69 165 LEU A N 1
ATOM 1279 C CA . LEU A 1 165 ? -3.772 -4.068 -13.863 1.00 93.69 165 LEU A CA 1
ATOM 1280 C C . LEU A 1 165 ? -5.142 -3.892 -13.200 1.00 93.69 165 LEU A C 1
ATOM 1282 O O . LEU A 1 165 ? -6.154 -4.206 -13.813 1.00 93.69 165 LEU A O 1
ATOM 1286 N N . SER A 1 166 ? -5.185 -3.414 -11.954 1.00 91.44 166 SER A N 1
ATOM 1287 C CA . SER A 1 166 ? -6.449 -3.213 -11.235 1.00 91.44 166 SER A CA 1
ATOM 1288 C C . SER A 1 166 ? -7.217 -2.001 -11.755 1.00 91.44 166 SER A C 1
ATOM 1290 O O . SER A 1 166 ? -8.432 -2.070 -11.913 1.00 91.44 166 SER A O 1
ATOM 1292 N N . ASP A 1 167 ? -6.516 -0.894 -12.007 1.00 89.44 167 ASP A N 1
ATOM 1293 C CA . ASP A 1 167 ? -7.092 0.290 -12.638 1.00 89.44 167 ASP A CA 1
ATOM 1294 C C . ASP A 1 167 ? -5.995 1.071 -13.389 1.00 89.44 167 ASP A C 1
ATOM 1296 O O . ASP A 1 167 ? -5.236 1.837 -12.784 1.00 89.44 167 ASP A O 1
ATOM 1300 N N . PRO A 1 168 ? -5.894 0.892 -14.716 1.00 87.25 168 PRO A N 1
ATOM 1301 C CA . PRO A 1 168 ? -4.908 1.596 -15.528 1.00 87.25 168 PRO A CA 1
ATOM 1302 C C . PRO A 1 168 ? -5.240 3.079 -15.745 1.00 87.25 168 PRO A C 1
ATOM 1304 O O . PRO A 1 168 ? -4.407 3.817 -16.267 1.00 87.25 168 PRO A O 1
ATOM 1307 N N . SER A 1 169 ? -6.450 3.522 -15.386 1.00 87.12 169 SER A N 1
ATOM 1308 C CA . SER A 1 169 ? -6.925 4.893 -15.604 1.00 87.12 169 SER A CA 1
ATOM 1309 C C . SER A 1 169 ? -6.674 5.829 -14.420 1.00 87.12 169 SER A C 1
ATOM 1311 O O . SER A 1 169 ? -7.002 7.017 -14.491 1.00 87.12 169 SER A O 1
ATOM 1313 N N . ARG A 1 170 ? -6.069 5.315 -13.340 1.00 88.81 170 ARG A N 1
ATOM 1314 C CA . ARG A 1 170 ? -5.766 6.095 -12.136 1.00 88.81 170 ARG A CA 1
ATOM 1315 C C . A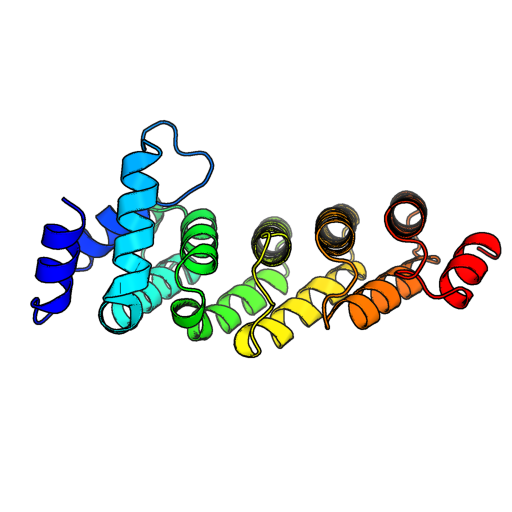RG A 1 170 ? -4.918 7.333 -12.455 1.00 88.81 170 ARG A C 1
ATOM 1317 O O . ARG A 1 170 ? -4.013 7.250 -13.293 1.00 88.81 170 ARG A O 1
ATOM 1324 N N . PRO A 1 171 ? -5.120 8.457 -11.740 1.00 90.44 171 PRO A N 1
ATOM 1325 C CA . PRO A 1 171 ? -4.315 9.669 -11.910 1.00 90.44 171 PRO A CA 1
ATOM 1326 C C . PRO A 1 171 ? -2.806 9.444 -11.772 1.00 90.44 171 PRO A C 1
ATOM 1328 O O . PRO A 1 171 ? -2.022 10.194 -12.349 1.00 90.44 171 PRO A O 1
ATOM 1331 N N . GLU A 1 172 ? -2.402 8.417 -11.021 1.00 91.62 172 GLU A N 1
ATOM 1332 C CA . GLU A 1 172 ? -1.007 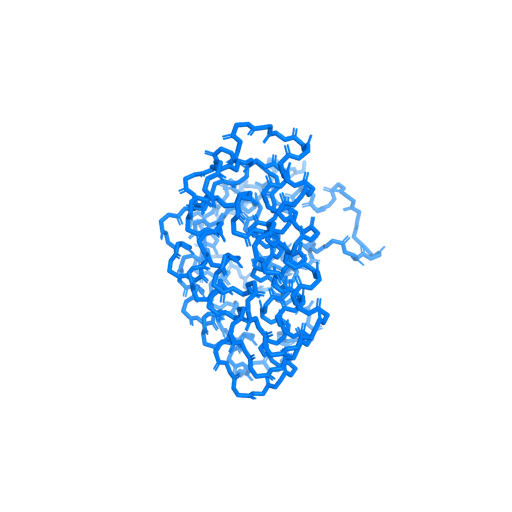8.072 -10.758 1.00 91.62 172 GLU A CA 1
ATOM 1333 C C . GLU A 1 172 ? -0.374 7.164 -11.830 1.00 91.62 172 GLU A C 1
ATOM 1335 O O . GLU A 1 172 ? 0.845 6.942 -11.826 1.00 91.62 172 GLU A O 1
ATOM 1340 N N . ALA A 1 173 ? -1.170 6.622 -12.762 1.00 92.81 173 ALA A N 1
ATOM 1341 C CA . ALA A 1 173 ? -0.685 5.711 -13.799 1.00 92.81 173 ALA A CA 1
ATOM 1342 C C . ALA A 1 173 ? 0.421 6.338 -14.676 1.00 92.81 173 ALA A C 1
ATOM 1344 O O . ALA A 1 173 ? 1.441 5.674 -14.881 1.00 92.81 173 ALA A O 1
ATOM 1345 N N . PRO A 1 174 ? 0.336 7.610 -15.126 1.00 93.69 174 PRO A N 1
ATOM 1346 C CA . PRO A 1 174 ? 1.402 8.229 -15.914 1.00 93.69 174 PRO A CA 1
ATOM 1347 C C . PRO A 1 174 ? 2.749 8.301 -15.181 1.00 93.69 174 PRO A C 1
ATOM 1349 O O . PRO A 1 174 ? 3.777 7.977 -15.780 1.00 93.69 174 PRO A O 1
ATOM 1352 N N . GLN A 1 175 ? 2.770 8.687 -13.896 1.00 95.00 175 GLN A N 1
ATOM 1353 C CA . GLN A 1 175 ? 4.012 8.700 -13.111 1.00 95.00 175 GLN A CA 1
ATOM 1354 C C . GLN A 1 175 ? 4.542 7.278 -12.898 1.00 95.00 175 GLN A C 1
ATOM 1356 O O . GLN A 1 175 ? 5.745 7.049 -13.006 1.00 95.00 175 GLN A O 1
ATOM 1361 N N . THR A 1 176 ? 3.650 6.317 -12.653 1.00 96.06 176 THR A N 1
ATOM 1362 C CA . THR A 1 176 ? 4.010 4.901 -12.498 1.00 96.06 176 THR A CA 1
ATOM 1363 C C . THR A 1 176 ? 4.672 4.342 -13.759 1.00 96.06 176 THR A C 1
ATOM 1365 O O . THR A 1 176 ? 5.750 3.755 -13.688 1.00 96.06 176 THR A O 1
ATOM 1368 N N . ILE A 1 177 ? 4.073 4.577 -14.930 1.00 96.06 177 ILE A N 1
ATOM 1369 C CA . ILE A 1 177 ? 4.605 4.142 -16.227 1.00 96.06 177 ILE A CA 1
ATOM 1370 C C . ILE A 1 177 ? 5.944 4.827 -16.523 1.00 96.06 177 ILE A C 1
ATOM 1372 O O . ILE A 1 177 ? 6.866 4.176 -17.011 1.00 96.06 177 ILE A O 1
ATOM 1376 N N . SER A 1 178 ? 6.085 6.116 -16.198 1.00 96.12 178 SER A N 1
ATOM 1377 C CA . SER A 1 178 ? 7.364 6.824 -16.330 1.00 96.12 178 SER A CA 1
ATOM 1378 C C . SER A 1 178 ? 8.460 6.163 -15.491 1.00 96.12 178 SER A C 1
ATOM 1380 O O . SER A 1 178 ? 9.540 5.893 -16.007 1.00 96.12 178 SER A O 1
ATOM 1382 N N . ALA A 1 179 ? 8.168 5.839 -14.228 1.00 97.44 179 ALA A N 1
ATOM 1383 C CA . ALA A 1 179 ? 9.125 5.190 -13.336 1.00 97.44 179 ALA A CA 1
ATOM 1384 C C . ALA A 1 179 ? 9.520 3.780 -13.820 1.00 97.44 179 ALA A C 1
ATOM 1386 O O . ALA A 1 179 ? 10.672 3.384 -13.662 1.00 97.44 179 ALA A O 1
ATOM 1387 N N . LEU A 1 180 ? 8.598 3.037 -14.449 1.00 97.44 180 LEU A N 1
ATOM 1388 C CA . LEU A 1 180 ? 8.912 1.768 -15.120 1.00 97.44 180 LEU A CA 1
ATOM 1389 C C . LEU A 1 180 ? 9.858 1.974 -16.309 1.00 97.44 180 LEU A C 1
ATOM 1391 O O . LEU A 1 180 ? 10.849 1.258 -16.429 1.00 97.44 180 LEU A O 1
ATOM 1395 N N . CYS A 1 181 ? 9.591 2.968 -17.163 1.00 96.50 181 CYS A N 1
ATOM 1396 C CA . CYS A 1 181 ? 10.434 3.262 -18.327 1.00 96.50 181 CYS A CA 1
ATOM 1397 C C . CYS A 1 181 ? 11.881 3.561 -17.920 1.00 96.50 181 CYS A C 1
ATOM 1399 O O . CYS A 1 181 ? 12.812 3.060 -18.548 1.00 96.50 181 CYS A O 1
ATOM 1401 N N . ASP A 1 182 ? 12.076 4.293 -16.819 1.00 96.50 182 ASP A N 1
ATOM 1402 C CA . ASP A 1 182 ? 13.405 4.596 -16.282 1.00 96.50 182 ASP A CA 1
ATOM 1403 C C . ASP A 1 182 ? 14.194 3.338 -15.883 1.00 96.50 182 ASP A C 1
ATOM 1405 O O . ASP A 1 182 ? 15.398 3.430 -15.638 1.00 96.50 182 ASP A O 1
ATOM 1409 N N . ARG A 1 183 ? 13.535 2.177 -15.743 1.00 97.50 183 ARG A N 1
ATOM 1410 C CA . ARG A 1 183 ? 14.130 0.884 -15.364 1.00 97.50 183 ARG A CA 1
ATOM 1411 C C . ARG A 1 183 ? 14.298 -0.098 -16.527 1.00 97.50 183 ARG A C 1
ATOM 1413 O O . ARG A 1 183 ? 14.827 -1.183 -16.303 1.00 97.50 183 ARG A O 1
ATOM 1420 N N . LEU A 1 184 ? 13.941 0.269 -17.761 1.00 96.50 184 LEU A N 1
ATOM 1421 C CA . LEU A 1 184 ? 14.207 -0.572 -18.943 1.00 96.50 184 LEU A CA 1
ATOM 1422 C C . LEU A 1 184 ? 15.707 -0.828 -19.157 1.00 96.50 184 LEU A C 1
ATOM 1424 O O . LEU A 1 184 ? 16.091 -1.869 -19.673 1.00 96.50 184 LEU A O 1
ATOM 1428 N N . LEU A 1 185 ? 16.551 0.093 -18.688 1.00 95.12 185 LEU A N 1
ATOM 1429 C CA . LEU A 1 185 ? 18.012 0.003 -18.719 1.00 95.12 185 LEU A CA 1
ATOM 1430 C C . LEU A 1 185 ? 18.620 -0.258 -17.330 1.00 95.12 185 LEU A C 1
ATOM 1432 O O . LEU A 1 185 ? 19.752 0.148 -17.062 1.00 95.12 185 LEU A O 1
ATOM 1436 N N . ASP A 1 186 ? 17.877 -0.888 -16.411 1.00 98.00 186 ASP A N 1
ATOM 1437 C CA . ASP A 1 186 ? 18.434 -1.250 -15.102 1.00 98.00 186 ASP A CA 1
ATOM 1438 C C . ASP A 1 186 ? 19.647 -2.181 -15.260 1.00 98.00 186 ASP A C 1
ATOM 1440 O O . ASP A 1 186 ? 19.734 -2.960 -16.208 1.00 98.00 186 ASP A O 1
ATOM 1444 N N . TYR A 1 187 ? 20.602 -2.099 -14.334 1.00 95.81 187 TYR A N 1
ATOM 1445 C CA . TYR A 1 187 ? 21.814 -2.917 -14.373 1.00 95.81 187 TYR A CA 1
ATOM 1446 C C . TYR A 1 187 ? 21.495 -4.414 -14.235 1.00 95.81 187 TYR A C 1
ATOM 1448 O O . TYR A 1 187 ? 22.104 -5.244 -14.912 1.00 95.81 187 TYR A O 1
ATOM 1456 N N . ASP A 1 188 ? 20.512 -4.758 -13.399 1.00 98.00 188 ASP A N 1
ATOM 1457 C CA . ASP A 1 188 ? 20.114 -6.143 -13.160 1.00 98.00 188 ASP A CA 1
ATOM 1458 C C . ASP A 1 188 ? 19.165 -6.655 -14.256 1.00 98.00 188 ASP A C 1
ATOM 1460 O O . ASP A 1 188 ? 18.152 -6.025 -14.569 1.00 98.00 188 ASP A O 1
ATOM 1464 N N . GLU A 1 189 ? 19.477 -7.808 -14.856 1.00 96.88 189 GLU A N 1
ATOM 1465 C CA . GLU A 1 189 ? 18.668 -8.345 -15.957 1.00 96.88 189 GLU A CA 1
ATOM 1466 C C . GLU A 1 189 ? 17.274 -8.802 -15.524 1.00 96.88 189 GLU A C 1
ATOM 1468 O O . GLU A 1 189 ? 16.333 -8.693 -16.311 1.00 96.88 189 GLU A O 1
ATOM 1473 N N . ASN A 1 190 ? 17.119 -9.279 -14.284 1.00 97.50 190 ASN A N 1
ATOM 1474 C CA . ASN A 1 190 ? 15.826 -9.738 -13.786 1.00 97.50 190 ASN A CA 1
ATOM 1475 C C . ASN A 1 190 ? 14.885 -8.550 -13.615 1.00 97.50 190 ASN A C 1
ATOM 1477 O O . ASN A 1 190 ? 13.703 -8.654 -13.935 1.00 97.50 190 ASN A O 1
ATOM 1481 N N . VAL A 1 191 ? 15.424 -7.404 -13.188 1.00 98.38 191 VAL A N 1
ATOM 1482 C CA . VAL A 1 191 ? 14.677 -6.144 -13.119 1.00 98.38 191 VAL A CA 1
ATOM 1483 C C . VAL A 1 191 ? 14.238 -5.714 -14.516 1.00 98.38 191 VAL A C 1
ATOM 1485 O O . VAL A 1 191 ? 13.053 -5.450 -14.707 1.00 98.38 191 VAL A O 1
ATOM 1488 N N . ARG A 1 192 ? 15.143 -5.701 -15.508 1.00 98.00 192 ARG A N 1
ATOM 1489 C CA . ARG A 1 192 ? 14.787 -5.344 -16.896 1.00 98.00 192 ARG A CA 1
ATOM 1490 C C . ARG A 1 192 ? 13.690 -6.250 -17.453 1.00 98.00 192 ARG A C 1
ATOM 1492 O O . ARG A 1 192 ? 12.682 -5.753 -17.952 1.00 98.00 192 ARG A O 1
ATOM 1499 N N . LYS A 1 193 ? 13.852 -7.570 -17.311 1.00 97.44 193 LYS A N 1
ATOM 1500 C CA . LYS A 1 193 ? 12.860 -8.560 -17.748 1.00 97.44 193 LYS A CA 1
ATOM 1501 C C . LYS A 1 193 ? 11.505 -8.309 -17.092 1.00 97.44 193 LYS A C 1
ATOM 1503 O O . LYS A 1 193 ? 10.495 -8.232 -17.780 1.00 97.44 193 LYS A O 1
ATOM 1508 N N . GLN A 1 194 ? 11.495 -8.122 -15.775 1.00 98.19 194 GLN A N 1
ATOM 1509 C CA . GLN A 1 194 ? 10.263 -7.885 -15.040 1.00 98.19 194 GLN A CA 1
ATOM 1510 C C . GLN A 1 194 ? 9.578 -6.586 -15.480 1.00 98.19 194 GLN A C 1
ATOM 1512 O O . GLN A 1 194 ? 8.360 -6.569 -15.605 1.00 98.19 194 GLN A O 1
ATOM 1517 N N . VAL A 1 195 ? 10.324 -5.507 -15.739 1.00 97.94 195 VAL A N 1
ATOM 1518 C CA . VAL A 1 195 ? 9.766 -4.239 -16.244 1.00 97.94 195 VAL A CA 1
ATOM 1519 C C . VAL A 1 195 ? 9.071 -4.441 -17.591 1.00 97.94 195 VAL A C 1
ATOM 1521 O O . VAL A 1 195 ? 7.940 -3.983 -17.760 1.00 97.94 195 VAL A O 1
ATOM 1524 N N . VAL A 1 196 ? 9.719 -5.148 -18.523 1.00 97.19 196 VAL A N 1
ATOM 1525 C CA . VAL A 1 196 ? 9.127 -5.496 -19.823 1.00 97.19 196 VAL A CA 1
ATOM 1526 C C . VAL A 1 196 ? 7.854 -6.317 -19.627 1.00 97.19 196 VAL A C 1
ATOM 1528 O O . VAL A 1 196 ? 6.818 -5.962 -20.188 1.00 97.19 196 VAL A O 1
ATOM 1531 N N . ASP A 1 197 ? 7.895 -7.340 -18.770 1.00 96.81 197 ASP A N 1
ATOM 1532 C CA . ASP A 1 197 ? 6.732 -8.175 -18.458 1.00 96.81 197 ASP A CA 1
ATOM 1533 C C . ASP A 1 197 ? 5.569 -7.339 -17.891 1.00 96.81 197 ASP A C 1
ATOM 1535 O O . ASP A 1 197 ? 4.427 -7.510 -18.312 1.00 96.81 197 ASP A O 1
ATOM 1539 N N . VAL A 1 198 ? 5.832 -6.389 -16.979 1.00 96.69 198 VAL A N 1
ATOM 1540 C CA . VAL A 1 198 ? 4.791 -5.490 -16.444 1.00 96.69 198 VAL A CA 1
ATOM 1541 C C . VAL A 1 198 ? 4.165 -4.645 -17.554 1.00 96.69 198 VAL A C 1
ATOM 1543 O O . VAL A 1 198 ? 2.940 -4.583 -17.649 1.00 96.69 198 VAL A O 1
ATOM 1546 N N . ILE A 1 199 ? 4.978 -3.982 -18.382 1.00 95.75 199 ILE A N 1
ATOM 1547 C CA . ILE A 1 199 ? 4.477 -3.089 -19.438 1.00 95.75 199 ILE A CA 1
ATOM 1548 C C . ILE A 1 199 ? 3.652 -3.878 -20.460 1.00 95.75 199 ILE A C 1
ATOM 1550 O O . ILE A 1 199 ? 2.566 -3.436 -20.839 1.00 95.75 199 ILE A O 1
ATOM 1554 N N . CYS A 1 200 ? 4.140 -5.047 -20.877 1.00 94.75 200 CYS A N 1
ATOM 1555 C CA . CYS A 1 200 ? 3.448 -5.923 -21.816 1.00 94.75 200 CYS A CA 1
ATOM 1556 C C . CYS A 1 200 ? 2.123 -6.435 -21.248 1.00 94.75 200 CYS A C 1
ATOM 1558 O O . CYS A 1 200 ? 1.108 -6.369 -21.939 1.00 94.75 200 CYS A O 1
ATOM 1560 N N . ASP A 1 201 ? 2.096 -6.887 -19.993 1.00 95.25 201 ASP A N 1
ATOM 1561 C CA . ASP A 1 201 ? 0.865 -7.374 -19.366 1.00 95.25 201 ASP A CA 1
ATOM 1562 C C . ASP A 1 201 ? -0.195 -6.273 -19.258 1.00 95.25 201 ASP A C 1
ATOM 1564 O O . ASP A 1 201 ? -1.366 -6.511 -19.556 1.00 95.25 201 ASP A O 1
ATOM 1568 N N . VAL A 1 202 ? 0.204 -5.053 -18.886 1.00 93.81 202 VAL A N 1
ATOM 1569 C CA . VAL A 1 202 ? -0.715 -3.909 -18.785 1.00 93.81 202 VAL A CA 1
ATOM 1570 C C . VAL A 1 202 ? -1.227 -3.488 -20.167 1.00 93.81 202 VAL A C 1
ATOM 1572 O O . VAL A 1 202 ? -2.431 -3.295 -20.330 1.00 93.81 202 VAL A O 1
ATOM 1575 N N . ALA A 1 203 ? -0.357 -3.430 -21.182 1.00 92.44 203 ALA A N 1
ATOM 1576 C CA . ALA A 1 203 ? -0.756 -3.129 -22.559 1.00 92.44 203 ALA A CA 1
ATOM 1577 C C . ALA A 1 203 ? -1.719 -4.184 -23.134 1.00 92.44 203 ALA A C 1
ATOM 1579 O O . ALA A 1 203 ? -2.685 -3.838 -23.813 1.00 92.44 203 ALA A O 1
ATOM 1580 N N . CYS A 1 204 ? -1.486 -5.467 -22.838 1.00 92.25 204 CYS A N 1
ATOM 1581 C CA . CYS A 1 204 ? -2.377 -6.561 -23.226 1.00 92.25 204 CYS A CA 1
ATOM 1582 C C . CYS A 1 204 ? -3.723 -6.506 -22.490 1.00 92.25 204 CYS A C 1
ATOM 1584 O O . CYS A 1 204 ? -4.746 -6.881 -23.060 1.00 92.25 204 CYS A O 1
ATOM 1586 N N . HIS A 1 205 ? -3.731 -6.053 -21.234 1.00 92.00 205 HIS A N 1
ATOM 1587 C CA . HIS A 1 205 ? -4.947 -5.920 -20.436 1.00 92.00 205 HIS A CA 1
ATOM 1588 C C . HIS A 1 205 ? -5.807 -4.723 -20.870 1.00 92.00 205 HIS A C 1
ATOM 1590 O O . HIS A 1 205 ? -7.031 -4.828 -20.919 1.00 92.00 205 HIS A O 1
ATOM 1596 N N . SER A 1 206 ? -5.178 -3.594 -21.206 1.00 90.12 206 SER A N 1
ATOM 1597 C CA . SER A 1 206 ? -5.852 -2.379 -21.664 1.00 90.12 206 SER A CA 1
ATOM 1598 C C . SER A 1 206 ? -4.983 -1.638 -22.679 1.00 90.12 206 SER A C 1
ATOM 1600 O O . SER A 1 206 ? -4.019 -0.965 -22.317 1.00 90.12 206 SER A O 1
ATOM 1602 N N . LEU A 1 207 ? -5.329 -1.741 -23.964 1.00 83.75 207 LEU A N 1
ATOM 1603 C CA . LEU A 1 207 ? -4.515 -1.216 -25.070 1.00 83.75 207 LEU A CA 1
ATOM 1604 C C . LEU A 1 207 ? -4.264 0.297 -24.979 1.00 83.75 207 LEU A C 1
ATOM 1606 O O . LEU A 1 207 ? -3.180 0.759 -25.326 1.00 83.75 207 LEU A O 1
ATOM 1610 N N . ASP A 1 208 ? -5.234 1.056 -24.468 1.00 87.12 208 ASP A N 1
ATOM 1611 C CA . ASP A 1 208 ? -5.137 2.516 -24.358 1.00 87.12 208 ASP A CA 1
ATOM 1612 C C . ASP A 1 208 ? -4.370 2.979 -23.105 1.00 87.12 208 ASP A C 1
ATOM 1614 O O . ASP A 1 208 ? -4.068 4.164 -22.960 1.00 87.12 208 ASP A O 1
ATOM 1618 N N . SER A 1 209 ? -4.037 2.057 -22.192 1.00 88.88 209 SER A N 1
ATOM 1619 C CA . SER A 1 209 ? -3.371 2.382 -20.921 1.00 88.88 209 SER A CA 1
ATOM 1620 C C . SER A 1 209 ? -1.884 2.699 -21.060 1.00 88.88 209 SER A C 1
ATOM 1622 O O . SER A 1 209 ? -1.337 3.475 -20.273 1.00 88.88 209 SER A O 1
ATOM 1624 N N . ILE A 1 210 ? -1.220 2.121 -22.064 1.00 90.06 210 ILE A N 1
ATOM 1625 C CA . ILE A 1 210 ? 0.207 2.311 -22.314 1.00 90.06 210 ILE A CA 1
ATOM 1626 C C . ILE A 1 210 ? 0.386 3.170 -23.571 1.00 90.06 210 ILE A C 1
ATOM 1628 O O . ILE A 1 210 ? 0.041 2.742 -24.673 1.00 90.06 210 ILE A O 1
ATOM 1632 N N . PRO A 1 211 ? 0.983 4.372 -23.462 1.00 89.94 211 PRO A N 1
ATOM 1633 C CA . PRO A 1 211 ? 1.262 5.197 -24.630 1.00 89.94 211 PRO A CA 1
ATOM 1634 C C . PRO A 1 211 ? 2.165 4.471 -25.636 1.00 89.94 21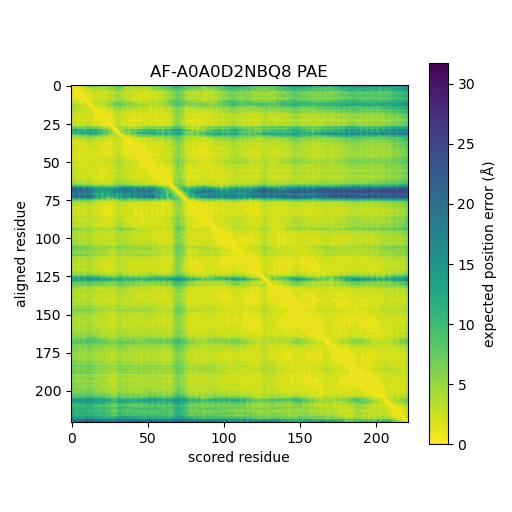1 PRO A C 1
ATOM 1636 O O . PRO A 1 211 ? 3.181 3.897 -25.253 1.00 89.94 211 PRO A O 1
ATOM 1639 N N . VAL A 1 212 ? 1.890 4.601 -26.939 1.00 88.88 212 VAL A N 1
ATOM 1640 C CA . VAL A 1 212 ? 2.671 3.952 -28.020 1.00 88.88 212 VAL A CA 1
ATOM 1641 C C . VAL A 1 212 ? 4.183 4.194 -27.905 1.00 88.88 212 VAL A C 1
ATOM 1643 O O . VAL A 1 212 ? 4.984 3.317 -28.219 1.00 88.88 212 VAL A O 1
ATOM 1646 N N . ARG A 1 213 ? 4.598 5.376 -27.427 1.00 90.06 213 ARG A N 1
ATOM 1647 C CA . ARG A 1 213 ? 6.018 5.688 -27.185 1.00 90.06 213 ARG A CA 1
ATOM 1648 C C . ARG A 1 213 ? 6.684 4.730 -26.188 1.00 90.06 213 ARG A C 1
ATOM 1650 O O . ARG A 1 213 ? 7.852 4.424 -26.361 1.00 90.06 213 ARG A O 1
ATOM 1657 N N . VAL A 1 214 ? 5.951 4.253 -25.183 1.00 89.56 214 VAL A N 1
ATOM 1658 C CA . VAL A 1 214 ? 6.444 3.312 -24.167 1.00 89.56 214 VAL A CA 1
ATOM 1659 C C . VAL A 1 214 ? 6.628 1.929 -24.780 1.00 89.56 214 VAL A C 1
ATOM 1661 O O . VAL A 1 214 ? 7.663 1.309 -24.575 1.00 89.56 214 VAL A O 1
ATOM 1664 N N . VAL A 1 215 ? 5.683 1.487 -25.615 1.00 88.25 215 VAL A N 1
ATOM 1665 C CA . VAL A 1 215 ? 5.811 0.222 -26.356 1.00 88.25 215 VAL A CA 1
ATOM 1666 C C . VAL A 1 215 ? 7.045 0.240 -27.264 1.00 88.25 215 VAL A C 1
ATOM 1668 O O . VAL A 1 215 ? 7.780 -0.737 -27.314 1.00 88.25 215 VAL A O 1
ATOM 1671 N N . LYS A 1 216 ? 7.327 1.366 -27.935 1.00 89.31 216 LYS A N 1
ATOM 1672 C CA . LYS A 1 216 ? 8.551 1.515 -28.744 1.00 89.31 216 LYS A CA 1
ATOM 1673 C C . LYS A 1 216 ? 9.825 1.397 -27.906 1.00 89.31 216 LYS A C 1
ATOM 1675 O O . LYS A 1 216 ? 10.728 0.679 -28.307 1.00 89.31 216 LYS A O 1
ATOM 1680 N N . LEU A 1 217 ? 9.864 2.022 -26.725 1.00 89.69 217 LEU A N 1
ATOM 1681 C CA . LEU A 1 217 ? 11.007 1.893 -25.814 1.00 89.69 217 LEU A CA 1
ATOM 1682 C C . LEU A 1 217 ? 11.267 0.436 -25.412 1.00 89.69 217 LEU A C 1
ATOM 1684 O O . LEU A 1 217 ? 12.420 0.052 -25.292 1.00 89.69 217 LEU A O 1
ATOM 1688 N N . VAL A 1 218 ? 10.225 -0.377 -25.228 1.00 87.75 218 VAL A N 1
ATOM 1689 C CA . VAL A 1 218 ? 10.378 -1.811 -24.925 1.00 87.75 218 VAL A CA 1
ATOM 1690 C C . VAL A 1 218 ? 10.952 -2.598 -26.107 1.00 87.75 218 VAL A C 1
ATOM 1692 O O . VAL A 1 218 ? 11.679 -3.555 -25.894 1.00 87.75 218 VAL A O 1
ATOM 1695 N N . VAL A 1 219 ? 10.626 -2.224 -27.346 1.00 84.88 219 VAL A N 1
ATOM 1696 C CA . VAL A 1 219 ? 11.136 -2.908 -28.551 1.00 84.88 219 VAL A CA 1
ATOM 1697 C C . VAL A 1 219 ? 12.596 -2.544 -28.840 1.00 84.88 219 VAL A C 1
ATOM 1699 O O . VAL A 1 219 ? 13.337 -3.368 -29.372 1.00 84.88 219 VAL A O 1
ATOM 1702 N N . ASP A 1 220 ? 12.999 -1.318 -28.507 1.00 80.75 220 ASP A N 1
ATOM 1703 C CA . ASP A 1 220 ? 14.323 -0.775 -28.823 1.00 80.75 220 ASP A CA 1
ATOM 1704 C C . ASP A 1 220 ? 15.412 -1.113 -27.772 1.00 80.75 220 ASP A C 1
ATOM 1706 O O . ASP A 1 220 ? 16.580 -0.792 -28.004 1.00 80.75 220 ASP A O 1
ATOM 1710 N N . ASN A 1 221 ? 15.060 -1.731 -26.632 1.00 67.38 221 ASN A N 1
ATOM 1711 C CA . ASN A 1 221 ? 15.972 -2.086 -25.524 1.00 67.38 221 ASN A CA 1
ATOM 1712 C C . ASN A 1 221 ? 15.912 -3.580 -25.184 1.00 67.38 221 ASN A C 1
ATOM 1714 O O . ASN A 1 221 ? 16.968 -4.122 -24.784 1.00 67.38 221 ASN A O 1
#

Secondary structure (DSSP, 8-state):
-HHHHHHHHHH-SS--HHHHHHHHHT--TT-TTS-HHHHHHHHHHHHHTHHHHHHHHHHHHHHHHHT--HHHHTT--HHHHHHHHHHH-GGGGTTTHHHHHHHHT-SSHHHHHHHHHHHHHHHTSTT----GGGHHHHHHHHHGGG-SSHHHHHHHHHHHHHHHHH-TTSTTHHHHHHHHHTTTT-SSHHHHHHHHHHHHHHHHH-TTTS-HHHHHHHHH-

Sequence (221 aa):
MQTIMIVVLEESEDVQDCLLLVILSALGRNKSGVTQAARRLAMNAIDQCSEKLEAGIKQILISVMSGDNQLIKSEIDYHEVIYGIYHCAPQILSRVVPYLTGKLLADQLDTHLRAVRLVGSLFTLPGANICEAFLPIFLEFLKRLTDRVVDVKMSVLEHVKICLLSDPSRPEAPQTISALCDRLLDYDENVRKQVVDVICDVACHSLDSIPVRVVKLVVDN

Radius of gyration: 19.41 Å; Cα contacts (8 Å, |Δi|>4): 225; chains: 1; bounding box: 47×31×56 Å

InterPro domains:
  IPR011989 Armadillo-like helical [G3DSA:1.25.10.10] (80-212)
  IPR016024 Armadillo-type fold [SSF48371] (17-204)
  IPR039776 Sister chromatid cohesion protein Pds5 [PTHR12663] (1-219)

Foldseek 3Di:
DLVVLLVCLVPDPADDLVNVLVLLLLFADDDPPHDPVSLVSSLSSCQSCVVSCLVSVLVLLVCCLVVVDPVSVVRHDSLRSQLSCLVRPVVSCLNVLVSLLCQCPDPDPVSNLSSLLSLLSSLLDAPDAQDPSCVVVVLSSLVLCVPPDVSSVVSSLVSLLSNCLRPLPHPCNVVSLVSLLVQCPPPDVVSNVSSLVSQVVSCVSPVVSHPPVSVVSSVVD

Mean predicted aligned error: 4.64 Å

Nearest PDB structures (foldseek):
  5hdt-assembly1_A  TM=9.016E-01  e=1.797E-06  Homo sapiens
  5hdt-assembly2_B  TM=8.812E-01  e=2.054E-06  Homo sapiens
  1v18-assembly1_A  TM=3.825E-01  e=6.234E-03  Mus musculus
  1i7w-assembly1_C  TM=3.999E-01  e=1.064E-02  Mus musculus
  1t08-assembly1_A  TM=4.216E-01  e=2.269E-02  Homo sapiens